Protein AF-A0A2T2RMU0-F1 (afdb_monomer_lite)

Foldseek 3Di:
DVVLVVCLVPPPDDDPVNVVSNVVSVVVVVVVVVVVVVVVVVPDPDDDPQDPLLLVLLVVLVVQLLVPQQHGDDLCVSCVVSVHHSVSNQVSCCVPQVDGSVRSSLVSLLVQLLVVLLVVPDDLCRSCNVRHHPDSVVVQVSNCVVPVDGSVVSSVPSVPDDDDPVVVCCVVRPDDDDPPDDDDDDDDDDDDDDDDDDDDD

Secondary structure (DSSP, 8-state):
-HHHHHHHHT----HHHHHHHHHHHHHHHHHHHHHHHHHHHHSS-------HHHHHHHHHHHHHHHHTSSSPPPHHHHHHHTT--HHHHHHHHHHHHSS-HHHHHHHHHHHHHHHHHHH--S-HHHHHHHTT-S-HHHHHHHHHHHHSS-HHHHHHHHTT--SHHHHHHHHHTT---------------------------

Sequence (201 aa):
MQLVLQQIMHCPYQGAMKRLYLESKVMELIALRLGQFLEASGGQKRSPSLRADDVERIYRAKEILLQNLTDPPYLATLARRVALNEHKLKVGFRELFDTTVFGYLHTQRMERAKQLLEAGSMTIIAIAQTVGYANRSHFAAAFRKWFGANPMAYLGTSSRKGGLSVAVRDLIFGSRGGRERKRRAFSVSPELGTKRSRYGP

Structure (mmCIF, N/CA/C/O backbone):
data_AF-A0A2T2RMU0-F1
#
_entry.id   AF-A0A2T2RMU0-F1
#
loop_
_atom_site.group_PDB
_atom_site.id
_atom_site.type_symbol
_atom_site.label_atom_id
_atom_site.label_alt_id
_atom_site.label_comp_id
_atom_site.label_asym_id
_atom_site.label_entity_id
_atom_site.label_seq_id
_atom_site.pdbx_PDB_ins_code
_atom_site.Cartn_x
_atom_site.Cartn_y
_atom_site.Cartn_z
_atom_site.occupancy
_atom_site.B_iso_or_equiv
_atom_site.auth_seq_id
_atom_site.auth_comp_id
_atom_site.auth_asym_id
_atom_site.auth_atom_id
_atom_site.pdbx_PDB_model_num
ATOM 1 N N . MET A 1 1 ? 25.740 18.452 6.795 1.00 78.12 1 MET A N 1
ATOM 2 C CA . MET A 1 1 ? 24.377 18.435 7.386 1.00 78.12 1 MET A CA 1
ATOM 3 C C . MET A 1 1 ? 24.365 18.717 8.885 1.00 78.12 1 MET A C 1
ATOM 5 O O . MET A 1 1 ? 23.717 19.676 9.273 1.00 78.12 1 MET A O 1
ATOM 9 N N . GLN A 1 2 ? 25.057 17.936 9.725 1.00 82.56 2 GLN A N 1
ATOM 10 C CA . GLN A 1 2 ? 24.998 18.090 11.192 1.00 82.56 2 GLN A CA 1
ATOM 11 C C . GLN A 1 2 ? 25.441 19.481 11.683 1.00 82.56 2 GLN A C 1
ATOM 13 O O . GLN A 1 2 ? 24.774 20.069 12.527 1.00 82.56 2 GLN A O 1
ATOM 18 N N . LEU A 1 3 ? 26.481 20.054 11.070 1.00 90.00 3 LEU A N 1
ATOM 19 C CA . LEU A 1 3 ? 26.937 21.418 11.358 1.00 90.00 3 LEU A CA 1
ATOM 20 C C . LEU A 1 3 ? 25.874 22.490 11.045 1.00 90.00 3 LEU A C 1
ATOM 22 O O . LEU A 1 3 ? 25.674 23.409 11.831 1.00 90.00 3 LEU A O 1
ATOM 26 N N . VAL A 1 4 ? 25.150 22.351 9.929 1.00 90.00 4 VAL A N 1
ATOM 27 C CA . VAL A 1 4 ? 24.099 23.303 9.524 1.00 90.00 4 VAL A CA 1
ATOM 28 C C . VAL A 1 4 ? 22.904 23.231 10.476 1.00 90.00 4 VAL A C 1
ATOM 30 O O . VAL A 1 4 ? 22.345 24.25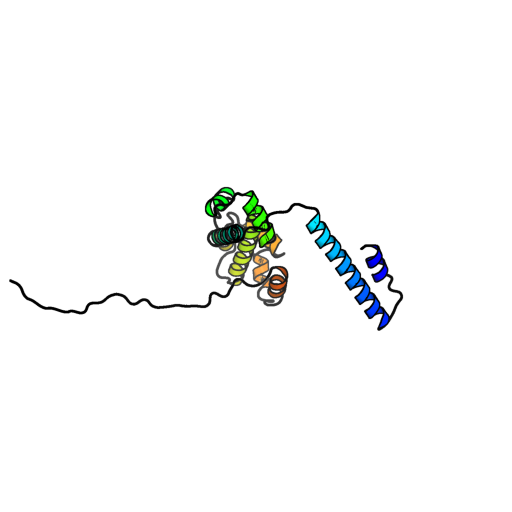6 10.856 1.00 90.00 4 VAL A O 1
ATOM 33 N N . LEU A 1 5 ? 22.548 22.026 10.932 1.00 90.06 5 LEU A N 1
ATOM 34 C CA . LEU A 1 5 ? 21.517 21.840 11.955 1.00 90.06 5 LEU A CA 1
ATOM 35 C C . LEU A 1 5 ? 21.928 22.478 13.286 1.00 90.06 5 LEU A C 1
ATOM 37 O O . LEU A 1 5 ? 21.128 23.181 13.893 1.00 90.06 5 LEU A O 1
ATOM 41 N N . GLN A 1 6 ? 23.181 22.305 13.706 1.00 93.06 6 GLN A N 1
ATOM 42 C CA . GLN A 1 6 ? 23.708 22.956 14.905 1.00 93.06 6 GLN A CA 1
ATOM 43 C C . GLN A 1 6 ? 23.654 24.490 14.786 1.00 93.06 6 GLN A C 1
ATOM 45 O O . GLN A 1 6 ? 23.256 25.171 15.725 1.00 93.06 6 GLN A O 1
ATOM 50 N N . GLN A 1 7 ? 23.977 25.038 13.616 1.00 91.12 7 GLN A N 1
ATOM 51 C CA . GLN A 1 7 ? 23.896 26.473 13.333 1.00 91.12 7 GLN A CA 1
ATOM 52 C C . GLN A 1 7 ? 22.459 27.016 13.369 1.00 91.12 7 GLN A C 1
ATOM 54 O O . GLN A 1 7 ? 22.224 28.096 13.904 1.00 91.12 7 GLN A O 1
ATOM 59 N N . ILE A 1 8 ? 21.482 26.253 12.868 1.00 92.81 8 ILE A N 1
ATOM 60 C CA . ILE A 1 8 ? 20.054 26.586 12.996 1.00 92.81 8 ILE A CA 1
ATOM 61 C C . ILE A 1 8 ? 19.636 26.608 14.472 1.00 92.81 8 ILE A C 1
ATOM 63 O O . ILE A 1 8 ? 18.973 27.549 14.911 1.00 92.81 8 ILE A O 1
ATOM 67 N N . MET A 1 9 ? 20.048 25.594 15.240 1.00 92.44 9 MET A N 1
ATOM 68 C CA . MET A 1 9 ? 19.711 25.461 16.662 1.00 92.44 9 MET A CA 1
ATOM 69 C C . MET A 1 9 ? 20.339 26.563 17.527 1.00 92.44 9 MET A C 1
ATOM 71 O O . MET A 1 9 ? 19.732 26.985 18.508 1.00 92.44 9 MET A O 1
ATOM 75 N N . HIS A 1 10 ? 21.514 27.063 17.143 1.00 93.38 10 HIS A N 1
ATOM 76 C CA . HIS A 1 10 ? 22.244 28.121 17.848 1.00 93.38 10 HIS A CA 1
ATOM 77 C C . HIS A 1 10 ? 22.250 29.451 17.082 1.00 93.38 10 HIS A C 1
ATOM 79 O O . HIS A 1 10 ? 23.247 30.169 17.090 1.00 93.38 10 HIS A O 1
ATOM 85 N N . CYS A 1 11 ? 21.145 29.793 16.413 1.00 93.44 11 CYS A N 1
ATOM 86 C CA . CYS A 1 11 ? 21.028 31.051 15.677 1.00 93.44 11 CYS A CA 1
ATOM 87 C C . CYS A 1 11 ? 21.244 32.268 16.609 1.00 93.44 11 CYS A C 1
ATOM 89 O O . CYS A 1 11 ? 20.406 32.500 17.486 1.00 93.44 11 CYS A O 1
ATOM 91 N N . PRO A 1 12 ? 22.295 33.092 16.400 1.00 92.44 12 PRO A N 1
ATOM 92 C CA . PRO A 1 12 ? 22.600 34.233 17.269 1.00 92.44 12 PRO A CA 1
ATOM 93 C C . PRO A 1 12 ? 21.743 35.472 16.957 1.00 92.44 12 PRO A C 1
ATOM 95 O O . PRO A 1 12 ? 21.744 36.442 17.711 1.00 92.44 12 PRO A O 1
ATOM 98 N N . TYR A 1 13 ? 21.015 35.458 15.838 1.00 94.31 13 TYR A N 1
ATOM 99 C CA . TYR A 1 13 ? 20.242 36.597 15.349 1.00 94.31 13 TYR A CA 1
ATOM 100 C C . TYR A 1 13 ? 18.790 36.580 15.841 1.00 94.31 13 TYR A C 1
ATOM 102 O O . TYR A 1 13 ? 18.215 35.524 16.118 1.00 94.31 13 TYR A O 1
ATOM 110 N N . GLN A 1 14 ? 18.174 37.765 15.891 1.00 92.75 14 GLN A N 1
ATOM 111 C CA . GLN A 1 14 ? 16.771 37.982 16.264 1.00 92.75 14 GLN A CA 1
ATOM 112 C C . GLN A 1 14 ? 16.022 38.782 15.182 1.00 92.75 14 GLN A C 1
ATOM 114 O O . GLN A 1 14 ? 16.630 39.302 14.244 1.00 92.75 14 GLN A O 1
ATOM 119 N N . GLY A 1 15 ? 14.691 38.851 15.285 1.00 91.94 15 GLY A N 1
ATOM 120 C CA . GLY A 1 15 ? 13.847 39.638 14.377 1.00 91.94 15 GLY A CA 1
ATOM 121 C C . GLY A 1 15 ? 14.006 39.260 12.897 1.00 91.94 15 GLY A C 1
ATOM 122 O O . GLY A 1 15 ? 14.128 38.083 12.552 1.00 91.94 15 GLY A O 1
ATOM 123 N N . ALA A 1 16 ? 14.022 40.262 12.015 1.00 93.62 16 ALA A N 1
ATOM 124 C CA . ALA A 1 16 ? 14.162 40.061 10.569 1.00 93.62 16 ALA A CA 1
ATOM 125 C C . ALA A 1 16 ? 15.467 39.333 10.184 1.00 93.62 16 ALA A C 1
ATOM 127 O O . ALA A 1 16 ? 15.461 38.493 9.285 1.00 93.62 16 ALA A O 1
ATOM 128 N N . MET A 1 17 ? 16.560 39.576 10.917 1.00 93.88 17 MET A N 1
ATOM 129 C CA . MET A 1 17 ? 17.848 38.916 10.674 1.00 93.88 17 MET A CA 1
ATOM 130 C C . MET A 1 17 ? 17.809 37.420 10.995 1.00 93.88 17 MET A C 1
ATOM 132 O O . MET A 1 17 ? 18.385 36.621 10.260 1.00 93.88 17 MET A O 1
ATOM 136 N N . LYS A 1 18 ? 17.075 37.014 12.042 1.00 94.38 18 LYS A N 1
ATOM 137 C CA . LYS A 1 18 ? 16.840 35.590 12.341 1.00 94.38 18 LYS A CA 1
ATOM 138 C C . LYS A 1 18 ? 16.158 34.886 11.179 1.00 94.38 18 LYS A C 1
ATOM 140 O O . LYS A 1 18 ? 16.544 33.780 10.818 1.00 94.38 18 LYS A O 1
ATOM 145 N N . ARG A 1 19 ? 15.146 35.528 10.595 1.00 94.50 19 ARG A N 1
ATOM 146 C CA . ARG A 1 19 ? 14.391 34.965 9.476 1.00 94.50 19 ARG A CA 1
ATOM 147 C C . ARG A 1 19 ? 15.284 34.751 8.256 1.00 94.50 19 ARG A C 1
ATOM 149 O O . ARG A 1 19 ? 15.339 33.634 7.756 1.00 94.50 19 ARG A O 1
ATOM 156 N N . LEU A 1 20 ? 16.033 35.777 7.855 1.00 95.94 20 LEU A N 1
ATOM 157 C CA . LEU A 1 20 ? 16.968 35.693 6.731 1.00 95.94 20 LEU A CA 1
ATOM 158 C C . LEU A 1 20 ? 18.034 34.607 6.953 1.00 95.94 20 LEU A C 1
ATOM 160 O O . LEU A 1 20 ? 18.320 33.805 6.063 1.00 95.94 20 LEU A O 1
ATOM 164 N N . TYR A 1 21 ? 18.581 34.534 8.169 1.00 96.00 21 TYR A N 1
ATOM 165 C CA . TYR A 1 21 ? 19.547 33.507 8.547 1.00 96.00 21 TYR A CA 1
ATOM 166 C C . TYR A 1 21 ? 18.964 32.094 8.418 1.00 96.00 21 TYR A C 1
ATOM 168 O O . TYR A 1 21 ? 19.566 31.233 7.780 1.00 96.00 21 TYR A O 1
ATOM 176 N N . LEU A 1 22 ? 17.774 31.851 8.968 1.00 95.19 22 LEU A N 1
ATOM 177 C CA . LEU A 1 22 ? 17.128 30.542 8.882 1.00 95.19 22 LEU A CA 1
ATOM 178 C C . LEU A 1 22 ? 16.778 30.166 7.438 1.00 95.19 22 LEU A C 1
ATOM 180 O O . LEU A 1 22 ? 17.022 29.029 7.043 1.00 95.19 22 LEU A O 1
ATOM 184 N N . GLU A 1 23 ? 16.275 31.108 6.638 1.00 95.81 23 GLU A N 1
ATOM 185 C CA . GLU A 1 23 ? 15.980 30.889 5.217 1.00 95.81 23 GLU A CA 1
ATOM 186 C C . GLU A 1 23 ? 17.246 30.472 4.448 1.00 95.81 23 GLU A C 1
ATOM 188 O O . GLU A 1 23 ? 17.234 29.461 3.744 1.00 95.81 23 GLU A O 1
ATOM 193 N N . SER A 1 24 ? 18.375 31.159 4.660 1.00 96.56 24 SER A N 1
ATOM 194 C CA . SER A 1 24 ? 19.654 30.777 4.041 1.00 96.56 24 SER A CA 1
ATOM 195 C C . SER A 1 24 ? 20.149 29.391 4.481 1.00 96.56 24 SER A C 1
ATOM 197 O O . SER A 1 24 ? 20.593 28.604 3.645 1.00 96.56 24 SER A O 1
ATOM 199 N N . LYS A 1 25 ? 20.007 29.039 5.767 1.00 95.88 25 LYS A N 1
ATOM 200 C CA . LYS A 1 25 ? 20.403 27.721 6.292 1.00 95.88 25 LYS A CA 1
ATOM 201 C C . LYS A 1 25 ? 19.509 26.590 5.788 1.00 95.88 25 LYS A C 1
ATOM 203 O O . LYS A 1 25 ? 19.989 25.480 5.566 1.00 95.88 25 LYS A O 1
ATOM 208 N N . VAL A 1 26 ? 18.224 26.860 5.564 1.00 95.94 26 VAL A N 1
ATOM 209 C CA . VAL A 1 26 ? 17.307 25.911 4.918 1.00 95.94 26 VAL A CA 1
ATOM 210 C C . VAL A 1 26 ? 17.705 25.692 3.461 1.00 95.94 26 VAL A C 1
ATOM 212 O O . VAL A 1 26 ? 17.788 24.542 3.032 1.00 95.94 26 VAL A O 1
ATOM 215 N N . MET A 1 27 ? 18.016 26.756 2.716 1.00 93.88 27 MET A N 1
ATOM 216 C CA . MET A 1 27 ? 18.492 26.629 1.334 1.00 93.88 27 MET A CA 1
ATOM 217 C C . MET A 1 27 ? 19.806 25.842 1.257 1.00 93.88 27 MET A C 1
ATOM 219 O O . MET A 1 27 ? 19.948 24.973 0.399 1.00 93.88 27 MET A O 1
ATOM 223 N N . GLU A 1 28 ? 20.726 26.060 2.199 1.00 94.44 28 GLU A N 1
ATOM 224 C CA . GLU A 1 28 ? 21.959 25.278 2.332 1.00 94.44 28 GLU A CA 1
ATOM 225 C C . GLU A 1 28 ? 21.670 23.788 2.592 1.00 94.44 28 GLU A C 1
ATOM 227 O O . GLU A 1 28 ? 22.244 22.918 1.936 1.00 94.44 28 GLU A O 1
ATOM 232 N N . LEU A 1 29 ? 20.736 23.465 3.496 1.00 91.94 29 LEU A N 1
ATOM 233 C CA . LEU A 1 29 ? 20.316 22.079 3.733 1.00 91.94 29 LEU A CA 1
ATOM 234 C C . LEU A 1 29 ? 19.709 21.435 2.484 1.00 91.94 29 LEU A C 1
ATOM 236 O O . LEU A 1 29 ? 20.037 20.288 2.180 1.00 91.94 29 LEU A O 1
ATOM 240 N N . ILE A 1 30 ? 18.847 22.155 1.763 1.00 92.94 30 ILE A N 1
ATOM 241 C CA . ILE A 1 30 ? 18.237 21.673 0.519 1.00 92.94 30 ILE A CA 1
ATOM 242 C C . ILE A 1 30 ? 19.325 21.397 -0.521 1.00 92.94 30 ILE A C 1
ATOM 244 O O . ILE A 1 30 ? 19.350 20.305 -1.085 1.00 92.94 30 ILE A O 1
ATOM 248 N N . ALA A 1 31 ? 20.262 22.326 -0.723 1.00 91.88 31 ALA A N 1
ATOM 249 C CA . ALA A 1 31 ? 21.369 22.162 -1.660 1.00 91.88 31 ALA A CA 1
ATOM 250 C C . ALA A 1 31 ? 22.238 20.942 -1.316 1.00 91.88 31 ALA A C 1
ATOM 252 O O . ALA A 1 31 ? 22.529 20.130 -2.191 1.00 91.88 31 ALA A O 1
ATOM 253 N N . LEU A 1 32 ? 22.580 20.748 -0.037 1.00 87.94 32 LEU A N 1
ATOM 254 C CA . LEU A 1 32 ? 23.343 19.581 0.418 1.00 87.94 32 LEU A CA 1
ATOM 255 C C . LEU A 1 32 ? 22.585 18.263 0.199 1.00 87.94 32 LEU A C 1
ATOM 257 O O . LEU A 1 32 ? 23.190 17.265 -0.192 1.00 87.94 32 LEU A O 1
ATOM 261 N N . ARG A 1 33 ? 21.265 18.233 0.434 1.00 84.25 33 ARG A N 1
ATOM 262 C CA . ARG A 1 33 ? 20.440 17.035 0.194 1.00 84.25 33 ARG A CA 1
ATOM 263 C C . ARG A 1 33 ? 20.285 16.732 -1.288 1.00 84.25 33 ARG A C 1
ATOM 265 O O . ARG A 1 33 ? 20.347 15.565 -1.662 1.00 84.25 33 ARG A O 1
ATOM 272 N N . LEU A 1 34 ? 20.101 17.756 -2.115 1.00 85.69 34 LEU A N 1
ATOM 273 C CA . LEU A 1 34 ? 20.019 17.604 -3.564 1.00 85.69 34 LEU A CA 1
ATOM 274 C C . LEU A 1 34 ? 21.359 17.156 -4.147 1.00 85.69 34 LEU A C 1
ATOM 276 O O . LEU A 1 34 ? 21.364 16.240 -4.957 1.00 85.69 34 LEU A O 1
ATOM 280 N N . GLY A 1 35 ? 22.483 17.706 -3.681 1.00 82.06 35 GLY A N 1
ATOM 281 C CA . GLY A 1 35 ? 23.820 17.244 -4.061 1.00 82.06 35 GLY A CA 1
ATOM 282 C C . GLY A 1 35 ? 24.011 15.758 -3.758 1.00 82.06 35 GLY A C 1
ATOM 283 O O . GLY A 1 35 ? 24.305 14.983 -4.659 1.00 82.06 35 GLY A O 1
ATOM 284 N N . GLN A 1 36 ? 23.704 15.327 -2.529 1.00 78.12 36 GLN A N 1
ATOM 285 C CA . GLN A 1 36 ? 23.744 13.906 -2.158 1.00 78.12 36 GLN A CA 1
ATOM 286 C C . GLN A 1 36 ? 22.801 13.040 -2.998 1.00 78.12 36 GLN A C 1
ATOM 288 O O . GLN A 1 36 ? 23.144 11.912 -3.333 1.00 78.12 36 GLN A O 1
ATOM 293 N N . PHE A 1 37 ? 21.609 13.537 -3.330 1.00 74.31 37 PHE A N 1
ATOM 294 C CA . PHE A 1 37 ? 20.652 12.819 -4.167 1.00 74.31 37 PHE A CA 1
ATOM 295 C C . PHE A 1 37 ? 21.163 12.660 -5.608 1.00 74.31 37 PHE A C 1
ATOM 297 O O . PHE A 1 37 ? 21.077 11.570 -6.173 1.00 74.31 37 PHE A O 1
ATOM 304 N N . LEU A 1 38 ? 21.742 13.715 -6.185 1.00 76.44 38 LEU A N 1
ATOM 305 C CA . LEU A 1 38 ? 22.314 13.713 -7.533 1.00 76.44 38 LEU A CA 1
ATOM 306 C C . LEU A 1 38 ? 23.596 12.866 -7.610 1.00 76.44 38 LEU A C 1
ATOM 308 O O . LEU A 1 38 ? 23.761 12.099 -8.553 1.00 76.44 38 LEU A O 1
ATOM 312 N N . GLU A 1 39 ? 24.461 12.918 -6.597 1.00 71.81 39 GLU A N 1
ATOM 313 C CA . GLU A 1 39 ? 25.675 12.094 -6.515 1.00 71.81 39 GLU A CA 1
ATOM 314 C C . GLU A 1 39 ? 25.360 10.617 -6.247 1.00 71.81 39 GLU A C 1
ATOM 316 O O . GLU A 1 39 ? 25.923 9.731 -6.893 1.00 71.81 39 GLU A O 1
ATOM 321 N N . ALA A 1 40 ? 24.396 10.324 -5.367 1.00 60.62 40 ALA A N 1
ATOM 322 C CA . ALA A 1 40 ? 23.890 8.963 -5.174 1.00 60.62 40 ALA A CA 1
ATOM 323 C C . ALA A 1 40 ? 23.234 8.406 -6.449 1.00 60.62 40 ALA A C 1
ATOM 325 O O . ALA A 1 40 ? 23.229 7.191 -6.657 1.00 60.62 40 ALA A O 1
ATOM 326 N N . SER A 1 41 ? 22.732 9.283 -7.324 1.00 54.69 41 SER A N 1
ATOM 327 C CA . SER A 1 41 ? 22.238 8.913 -8.655 1.00 54.69 41 SER A CA 1
ATOM 328 C C . SER A 1 41 ? 23.369 8.635 -9.660 1.00 54.69 41 SER A C 1
ATOM 330 O O . SER A 1 41 ? 23.136 7.942 -10.646 1.00 54.69 41 SER A O 1
ATOM 332 N N . GLY A 1 42 ? 24.595 9.118 -9.415 1.00 50.78 42 GLY A N 1
ATOM 333 C CA . GLY A 1 42 ? 25.766 8.925 -10.283 1.00 50.78 42 GLY A CA 1
ATOM 334 C C . GLY A 1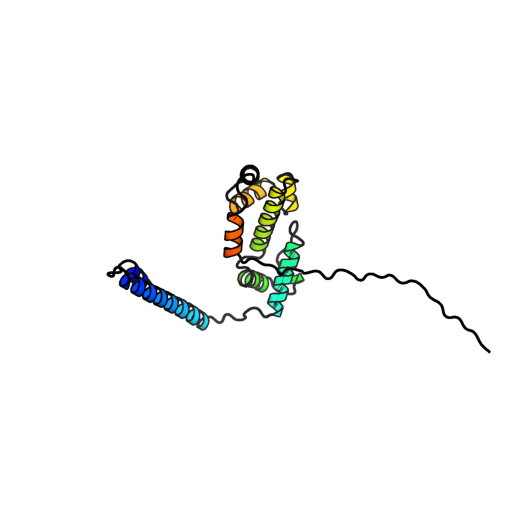 42 ? 26.633 7.696 -9.966 1.00 50.78 42 GLY A C 1
ATOM 335 O O . GLY A 1 42 ? 27.397 7.253 -10.819 1.00 50.78 42 GLY A O 1
ATOM 336 N N . GLY A 1 43 ? 26.516 7.117 -8.765 1.00 46.06 43 GLY A N 1
ATOM 337 C CA . GLY A 1 43 ? 27.395 6.035 -8.280 1.00 46.06 43 GLY A CA 1
ATOM 338 C C . GLY A 1 43 ? 26.798 4.625 -8.274 1.00 46.06 43 GLY A C 1
ATOM 339 O O . GLY A 1 43 ? 27.478 3.665 -7.912 1.00 46.06 43 GLY A O 1
ATOM 340 N N . GLN A 1 44 ? 25.538 4.458 -8.670 1.00 45.62 44 GLN A N 1
ATOM 341 C CA . GLN A 1 44 ? 24.910 3.146 -8.759 1.00 45.62 44 GLN A CA 1
ATOM 342 C C . GLN A 1 44 ? 24.366 2.980 -10.172 1.00 45.62 44 GLN A C 1
ATOM 344 O O . GLN A 1 44 ? 23.470 3.711 -10.580 1.00 45.62 44 GLN A O 1
ATOM 349 N N . LYS A 1 45 ? 24.888 1.996 -10.915 1.00 43.03 45 LYS A N 1
ATOM 350 C CA . LYS A 1 45 ? 24.226 1.428 -12.097 1.00 43.03 45 LYS A CA 1
ATOM 351 C C . LYS A 1 45 ? 22.843 0.904 -11.676 1.00 43.03 45 LYS A C 1
ATOM 353 O O . LYS A 1 45 ? 22.664 -0.289 -11.462 1.00 43.03 45 LYS A O 1
ATOM 358 N N . ARG A 1 46 ? 21.867 1.790 -11.495 1.00 47.78 46 ARG A N 1
ATOM 359 C CA . ARG A 1 46 ? 20.450 1.456 -11.464 1.00 47.78 46 ARG A CA 1
ATOM 360 C C . ARG A 1 46 ? 19.931 1.736 -12.854 1.00 47.78 46 ARG A C 1
ATOM 362 O O . ARG A 1 46 ? 19.517 2.844 -13.173 1.00 47.78 46 ARG A O 1
ATOM 369 N N . SER A 1 47 ? 19.970 0.720 -13.696 1.00 46.53 47 SER A N 1
ATOM 370 C CA . SER A 1 47 ? 19.060 0.686 -14.824 1.00 46.53 47 SER A CA 1
ATOM 371 C C . SER A 1 47 ? 18.390 -0.686 -14.920 1.00 46.53 47 SER A C 1
ATOM 373 O O . SER A 1 47 ? 19.008 -1.700 -14.591 1.00 46.53 47 SER A O 1
ATOM 375 N N . PRO A 1 48 ? 17.114 -0.714 -15.342 1.00 50.00 48 PRO A N 1
ATOM 376 C CA . PRO A 1 48 ? 16.398 0.410 -15.933 1.00 50.00 48 PRO A CA 1
ATOM 377 C C . PRO A 1 48 ? 15.374 1.011 -14.959 1.00 50.00 48 PRO A C 1
ATOM 379 O O . PRO A 1 48 ? 14.616 0.284 -14.323 1.00 50.00 48 PRO A O 1
ATOM 382 N N . SER A 1 49 ? 15.308 2.348 -14.919 1.00 63.12 49 SER A N 1
ATOM 383 C CA . SER A 1 49 ? 14.015 3.047 -14.875 1.00 63.12 49 SER A CA 1
ATOM 384 C C . SER A 1 49 ? 13.029 2.212 -15.693 1.00 63.12 49 SER A C 1
ATOM 386 O O . SER A 1 49 ? 13.310 1.947 -16.868 1.00 63.12 49 SER A O 1
ATOM 388 N N . LEU A 1 50 ? 12.003 1.656 -15.038 1.00 69.75 50 LEU A N 1
ATOM 389 C CA . LEU A 1 50 ? 11.066 0.708 -15.645 1.00 69.75 50 LEU A CA 1
ATOM 390 C C . LEU A 1 50 ? 10.737 1.153 -17.071 1.00 69.75 50 LEU A C 1
ATOM 392 O O . LEU A 1 50 ? 10.344 2.298 -17.300 1.00 69.75 50 LEU A O 1
ATOM 396 N N . ARG A 1 51 ? 10.909 0.257 -18.050 1.00 83.06 51 ARG A N 1
ATOM 397 C CA . ARG A 1 51 ? 10.503 0.572 -19.427 1.00 83.06 51 ARG A CA 1
ATOM 398 C C . ARG A 1 51 ? 9.013 0.917 -19.396 1.00 83.06 51 ARG A C 1
ATOM 400 O O . ARG A 1 51 ? 8.273 0.296 -18.639 1.00 83.06 51 ARG A O 1
ATOM 407 N N . ALA A 1 52 ? 8.558 1.847 -20.234 1.00 82.31 52 ALA A N 1
ATOM 408 C CA . ALA A 1 52 ? 7.144 2.251 -20.266 1.00 82.31 52 ALA A CA 1
ATOM 409 C C . ALA A 1 52 ? 6.179 1.047 -20.383 1.00 82.31 52 ALA A C 1
ATOM 411 O O . ALA A 1 52 ? 5.136 1.001 -19.742 1.00 82.31 52 ALA A O 1
ATOM 412 N N . ASP A 1 53 ? 6.589 0.028 -21.134 1.00 87.31 53 ASP A N 1
ATOM 413 C CA . ASP A 1 53 ? 5.882 -1.245 -21.299 1.00 87.31 53 ASP A CA 1
ATOM 414 C C . ASP A 1 53 ? 5.853 -2.111 -20.016 1.00 87.31 53 ASP A C 1
ATOM 416 O O . ASP A 1 53 ? 4.853 -2.757 -19.711 1.00 87.31 53 ASP A O 1
ATOM 420 N N . ASP A 1 54 ? 6.914 -2.084 -19.201 1.00 89.56 54 ASP A N 1
ATOM 421 C CA . ASP A 1 54 ? 6.922 -2.736 -17.883 1.00 89.56 54 ASP A CA 1
ATOM 422 C C . ASP A 1 54 ? 6.010 -1.985 -16.895 1.00 89.56 54 ASP A C 1
ATOM 424 O O . ASP A 1 54 ? 5.296 -2.626 -16.124 1.00 89.56 54 ASP A O 1
ATOM 428 N N . VAL A 1 55 ? 5.973 -0.647 -16.953 1.00 91.56 55 VAL A N 1
ATOM 429 C CA . VAL A 1 55 ? 5.063 0.187 -16.145 1.00 91.56 55 VAL A CA 1
ATOM 430 C C . VAL A 1 55 ? 3.605 -0.168 -16.434 1.00 91.56 55 VAL A C 1
ATOM 432 O O . VAL A 1 55 ? 2.852 -0.475 -15.510 1.00 91.56 55 VAL A O 1
ATOM 435 N N . GLU A 1 56 ? 3.224 -0.209 -17.709 1.00 93.31 56 GLU A N 1
ATOM 436 C CA . GLU A 1 56 ? 1.881 -0.599 -18.150 1.00 93.31 56 GLU A CA 1
ATOM 437 C C . GLU A 1 56 ? 1.493 -1.997 -17.630 1.00 93.31 56 GLU A C 1
ATOM 439 O O . GLU A 1 56 ? 0.415 -2.195 -17.067 1.00 93.31 56 GLU A O 1
ATOM 444 N N . ARG A 1 57 ? 2.403 -2.974 -17.714 1.00 95.19 57 ARG A N 1
ATOM 445 C CA . ARG A 1 57 ? 2.184 -4.323 -17.159 1.00 95.19 57 ARG A CA 1
ATOM 446 C C . ARG A 1 57 ? 2.004 -4.329 -15.643 1.00 95.19 57 ARG A C 1
ATOM 448 O O . ARG A 1 57 ? 1.201 -5.108 -15.129 1.00 95.19 57 ARG A O 1
ATOM 455 N N . ILE A 1 58 ? 2.725 -3.479 -14.913 1.00 95.00 58 ILE A N 1
ATOM 456 C CA . ILE A 1 58 ? 2.572 -3.354 -13.458 1.00 95.00 58 ILE A CA 1
ATOM 457 C C . ILE A 1 58 ? 1.211 -2.738 -13.106 1.00 95.00 58 ILE A C 1
ATOM 459 O O . ILE A 1 58 ? 0.554 -3.212 -12.176 1.00 95.00 58 ILE A O 1
ATOM 463 N N . TYR A 1 59 ? 0.734 -1.753 -13.872 1.00 95.31 59 TYR A N 1
ATOM 464 C CA . TYR A 1 59 ? -0.625 -1.227 -13.708 1.00 95.31 59 TYR A CA 1
ATOM 465 C C . TYR A 1 59 ? -1.691 -2.294 -13.980 1.00 95.31 59 TYR A C 1
ATOM 467 O O . TYR A 1 59 ? -2.605 -2.453 -13.171 1.00 95.31 59 TYR A O 1
ATOM 475 N N . ARG A 1 60 ? -1.523 -3.120 -15.019 1.00 95.38 60 ARG A N 1
ATOM 476 C CA . ARG A 1 60 ? -2.406 -4.276 -15.260 1.00 95.38 60 ARG A CA 1
ATOM 477 C C . ARG A 1 60 ? -2.381 -5.279 -14.108 1.00 95.38 60 ARG A C 1
ATOM 479 O O . ARG A 1 60 ? -3.420 -5.808 -13.720 1.00 95.38 60 ARG A O 1
ATOM 486 N N . ALA A 1 61 ? -1.215 -5.529 -13.510 1.00 95.31 61 ALA A N 1
ATOM 487 C CA . ALA A 1 61 ? -1.116 -6.404 -12.341 1.00 95.31 61 ALA A CA 1
ATOM 488 C C . ALA A 1 61 ? -1.909 -5.843 -11.153 1.00 95.31 61 ALA A C 1
ATOM 490 O O . ALA A 1 61 ? -2.605 -6.590 -10.464 1.00 95.31 61 ALA A O 1
ATOM 491 N N . LYS A 1 62 ? -1.846 -4.524 -10.937 1.00 94.50 62 LYS A N 1
ATOM 492 C CA . LYS A 1 62 ? -2.681 -3.828 -9.953 1.00 94.50 62 LYS A CA 1
ATOM 493 C C . LYS A 1 62 ? -4.172 -4.022 -10.248 1.00 94.50 62 LYS A C 1
ATOM 495 O O . LYS A 1 62 ? -4.920 -4.327 -9.325 1.00 94.50 62 LYS A O 1
ATOM 500 N N . GLU A 1 63 ? -4.615 -3.871 -11.492 1.00 94.75 63 GLU A N 1
ATOM 501 C CA . GLU A 1 63 ? -6.029 -4.057 -11.854 1.00 94.75 63 GLU A CA 1
ATOM 502 C C . GLU A 1 63 ? -6.516 -5.476 -11.556 1.00 94.75 63 GLU A C 1
ATOM 504 O O . GLU A 1 63 ? -7.568 -5.650 -10.942 1.00 94.75 63 GLU A O 1
ATOM 509 N N . ILE A 1 64 ? -5.712 -6.489 -11.891 1.00 93.75 64 ILE A N 1
ATOM 510 C CA . ILE A 1 64 ? -6.018 -7.892 -11.582 1.00 93.75 64 ILE A CA 1
ATOM 511 C C . ILE A 1 64 ? -6.172 -8.099 -10.068 1.00 93.75 64 ILE A C 1
ATOM 513 O O . ILE A 1 64 ? -7.078 -8.816 -9.641 1.00 93.75 64 ILE A O 1
ATOM 517 N N . LEU A 1 65 ? -5.319 -7.473 -9.249 1.00 92.25 65 LEU A N 1
ATOM 518 C CA . LEU A 1 65 ? -5.430 -7.536 -7.787 1.00 92.25 65 LEU A CA 1
ATOM 519 C C . LEU A 1 65 ? -6.709 -6.871 -7.271 1.00 92.25 65 LEU A C 1
ATOM 521 O O . LEU A 1 65 ? -7.346 -7.405 -6.367 1.00 92.25 65 LEU A O 1
ATOM 525 N N . LEU A 1 66 ? -7.094 -5.723 -7.833 1.00 90.12 66 LEU A N 1
ATOM 526 C CA . LEU A 1 66 ? -8.295 -4.992 -7.421 1.00 90.12 66 LEU A CA 1
ATOM 527 C C . LEU A 1 66 ? -9.584 -5.726 -7.802 1.00 90.12 66 LEU A C 1
ATOM 529 O O . LEU A 1 66 ? -10.539 -5.728 -7.028 1.00 90.12 66 LEU A O 1
ATOM 533 N N . GLN A 1 67 ? -9.602 -6.384 -8.961 1.00 90.62 67 GLN A N 1
ATOM 534 C CA . GLN A 1 67 ? -10.724 -7.223 -9.389 1.00 90.62 67 GLN A CA 1
ATOM 535 C C . GLN A 1 67 ? -10.866 -8.484 -8.525 1.00 90.62 67 GLN A C 1
ATOM 537 O O . GLN A 1 67 ? -11.973 -8.981 -8.347 1.00 90.62 67 GLN A O 1
ATOM 542 N N . ASN A 1 68 ? -9.761 -8.980 -7.957 1.00 89.00 68 ASN A N 1
ATOM 543 C CA . ASN A 1 68 ? -9.710 -10.219 -7.180 1.00 89.00 68 ASN A CA 1
ATOM 544 C C . ASN A 1 68 ? -9.252 -9.956 -5.737 1.00 89.00 68 ASN A C 1
ATOM 546 O O . ASN A 1 68 ? -8.317 -10.575 -5.231 1.00 89.00 68 ASN A O 1
ATOM 550 N N . LEU A 1 69 ? -9.916 -9.015 -5.059 1.00 86.06 69 LEU A N 1
ATOM 551 C CA . LEU A 1 69 ? -9.594 -8.651 -3.674 1.00 86.06 69 LEU A CA 1
ATOM 552 C C . LEU A 1 69 ? -9.759 -9.825 -2.703 1.00 86.06 69 LEU A C 1
ATOM 554 O O . LEU A 1 69 ? -8.960 -9.962 -1.773 1.00 86.06 69 LEU A O 1
ATOM 558 N N . THR A 1 70 ? -10.786 -10.653 -2.903 1.00 87.62 70 THR A N 1
ATOM 559 C CA . THR A 1 70 ? -11.121 -11.774 -2.016 1.00 87.62 70 THR A CA 1
ATOM 560 C C . THR A 1 70 ? -10.123 -12.917 -2.164 1.00 87.62 70 THR A C 1
ATOM 562 O O . THR A 1 70 ? -9.541 -13.342 -1.166 1.00 87.62 70 THR A O 1
ATOM 565 N N . ASP A 1 71 ? -9.863 -13.333 -3.403 1.00 87.62 71 ASP A N 1
ATOM 566 C CA . ASP A 1 71 ? -8.961 -14.434 -3.741 1.00 87.62 71 ASP A CA 1
ATOM 567 C C . ASP A 1 71 ? -7.944 -14.002 -4.817 1.00 87.62 71 ASP A C 1
ATOM 569 O O . ASP A 1 71 ? -8.161 -14.187 -6.017 1.00 87.62 71 ASP A O 1
ATOM 573 N N . PRO A 1 72 ? -6.859 -13.317 -4.416 1.00 87.81 72 PRO A N 1
ATOM 574 C CA . PRO A 1 72 ? -5.862 -12.801 -5.341 1.00 87.81 72 PRO A CA 1
ATOM 575 C C . PRO A 1 72 ? -4.986 -13.939 -5.891 1.00 87.81 72 PRO A C 1
ATOM 577 O O . PRO A 1 72 ? -4.638 -14.872 -5.164 1.00 87.81 72 PRO A O 1
ATOM 580 N N . PRO A 1 73 ? -4.500 -13.839 -7.140 1.00 89.06 73 PRO A N 1
ATOM 581 C CA . PRO A 1 73 ? -3.524 -14.793 -7.648 1.00 89.06 73 PRO A CA 1
ATOM 582 C C . PRO A 1 73 ? -2.216 -14.735 -6.845 1.00 89.06 73 PRO A C 1
ATOM 584 O O . PRO A 1 73 ? -1.748 -13.661 -6.455 1.00 89.06 73 PRO A O 1
ATOM 587 N N . TYR A 1 74 ? -1.565 -15.889 -6.680 1.00 92.00 74 TYR A N 1
ATOM 588 C CA . TYR A 1 74 ? -0.200 -15.958 -6.154 1.00 92.00 74 TYR A CA 1
ATOM 589 C C . TYR A 1 74 ? 0.760 -15.108 -6.988 1.00 92.00 74 TYR A C 1
ATOM 591 O O . TYR A 1 74 ? 0.583 -14.960 -8.200 1.00 92.00 74 TYR A O 1
ATOM 599 N N . LEU A 1 75 ? 1.828 -14.615 -6.358 1.00 93.19 75 LEU A N 1
ATOM 600 C CA . LEU A 1 75 ? 2.779 -13.703 -6.992 1.00 93.19 75 LEU A CA 1
ATOM 601 C C . LEU A 1 75 ? 3.344 -14.242 -8.318 1.00 93.19 75 LEU A C 1
ATOM 603 O O . LEU A 1 75 ? 3.358 -13.516 -9.309 1.00 93.19 75 LEU A O 1
ATOM 607 N N . ALA A 1 76 ? 3.738 -15.518 -8.354 1.00 93.50 76 ALA A N 1
ATOM 608 C CA . ALA A 1 76 ? 4.240 -16.186 -9.556 1.00 93.50 76 ALA A CA 1
ATOM 609 C C . ALA A 1 76 ? 3.206 -16.207 -10.696 1.00 93.50 76 ALA A C 1
ATOM 611 O O . ALA A 1 76 ? 3.528 -16.035 -11.871 1.00 93.50 76 ALA A O 1
ATOM 612 N N . THR A 1 77 ? 1.934 -16.420 -10.362 1.00 94.06 77 THR A N 1
ATOM 613 C CA . THR A 1 77 ? 0.832 -16.443 -11.332 1.00 94.06 77 THR A CA 1
ATOM 614 C C . THR A 1 77 ? 0.487 -15.037 -11.806 1.00 94.06 77 THR A C 1
ATOM 616 O O . THR A 1 77 ? 0.260 -14.838 -12.997 1.00 94.06 77 THR A O 1
ATOM 619 N N . LEU A 1 78 ? 0.506 -14.054 -10.905 1.00 94.94 78 LEU A N 1
ATOM 620 C CA . LEU A 1 78 ? 0.305 -12.651 -11.248 1.00 94.94 78 LEU A CA 1
ATOM 621 C C . LEU A 1 78 ? 1.391 -12.155 -12.208 1.00 94.94 78 LEU A C 1
ATOM 623 O O . LEU A 1 78 ? 1.066 -11.571 -13.236 1.00 94.94 78 LEU A O 1
ATOM 627 N N . ALA A 1 79 ? 2.658 -12.451 -11.910 1.00 95.00 79 ALA A N 1
ATOM 628 C CA . ALA A 1 79 ? 3.795 -12.093 -12.751 1.00 95.00 79 ALA A CA 1
ATOM 629 C C . ALA A 1 79 ? 3.667 -12.702 -14.158 1.00 95.00 79 ALA A C 1
ATOM 631 O O . ALA A 1 79 ? 3.741 -11.979 -15.152 1.00 95.00 79 ALA A O 1
ATOM 632 N N . ARG A 1 80 ? 3.346 -14.003 -14.246 1.00 95.19 80 ARG A N 1
ATOM 633 C CA . ARG A 1 80 ? 3.096 -14.685 -15.527 1.00 95.19 80 ARG A CA 1
ATOM 634 C C . ARG A 1 80 ? 1.947 -14.059 -16.317 1.00 95.19 80 ARG A C 1
ATOM 636 O O . ARG A 1 80 ? 2.090 -13.857 -17.517 1.00 95.19 80 ARG A O 1
ATOM 643 N N . ARG A 1 81 ? 0.834 -13.710 -15.660 1.00 94.44 81 ARG A N 1
ATOM 644 C CA . ARG A 1 81 ? -0.335 -13.087 -16.311 1.00 94.44 81 ARG A CA 1
ATOM 645 C C . ARG A 1 81 ? -0.020 -11.752 -16.978 1.00 94.44 81 ARG A C 1
ATOM 647 O O . ARG A 1 81 ? -0.634 -11.434 -17.989 1.00 94.44 81 ARG A O 1
ATOM 654 N N . VAL A 1 82 ? 0.919 -10.989 -16.426 1.00 95.25 82 VAL A N 1
ATOM 655 C CA . VAL A 1 82 ? 1.328 -9.693 -16.986 1.00 95.25 82 VAL A CA 1
ATOM 656 C C . VAL A 1 82 ? 2.635 -9.762 -17.770 1.00 95.25 82 VAL A C 1
ATOM 658 O O . VAL A 1 82 ? 3.197 -8.722 -18.089 1.00 95.25 82 VAL A O 1
ATOM 661 N N . ALA A 1 83 ? 3.123 -10.966 -18.088 1.00 94.44 83 ALA A N 1
ATOM 662 C CA . ALA A 1 83 ? 4.382 -11.190 -18.799 1.00 94.44 83 ALA A CA 1
ATOM 663 C C . ALA A 1 83 ? 5.604 -10.512 -18.135 1.00 94.44 83 ALA A C 1
ATOM 665 O O . ALA A 1 83 ? 6.496 -9.999 -18.810 1.00 94.44 83 ALA A O 1
ATOM 666 N N . LEU A 1 84 ? 5.657 -10.524 -16.800 1.00 93.19 84 LEU A N 1
ATOM 667 C CA . LEU A 1 84 ? 6.808 -10.084 -16.010 1.00 93.19 84 LEU A CA 1
ATOM 668 C C . LEU A 1 84 ? 7.387 -11.249 -15.205 1.00 93.19 84 LEU A C 1
ATOM 670 O O . LEU A 1 84 ? 6.712 -12.232 -14.908 1.00 93.19 84 LEU A O 1
ATOM 674 N N . ASN A 1 85 ? 8.648 -11.116 -14.797 1.00 92.62 85 ASN A N 1
ATOM 675 C CA . ASN A 1 85 ? 9.196 -11.962 -13.741 1.00 92.62 85 ASN A CA 1
ATOM 676 C C . ASN A 1 85 ? 8.860 -11.378 -12.355 1.00 92.62 85 ASN A C 1
ATOM 678 O O . ASN A 1 85 ? 8.562 -10.188 -12.215 1.00 92.62 85 ASN A O 1
ATOM 682 N N . GLU A 1 86 ? 8.924 -12.209 -11.313 1.00 93.62 86 GLU A N 1
ATOM 683 C CA . GLU A 1 86 ? 8.575 -11.787 -9.950 1.00 93.62 86 GLU A CA 1
ATOM 684 C C . GLU A 1 86 ? 9.457 -10.655 -9.420 1.00 93.62 86 GLU A C 1
ATOM 686 O O . GLU A 1 86 ? 8.983 -9.808 -8.664 1.00 93.62 86 GLU A O 1
ATOM 691 N N . HIS A 1 87 ? 10.738 -10.632 -9.798 1.00 92.56 87 HIS A N 1
ATOM 692 C CA . HIS A 1 87 ? 11.668 -9.601 -9.352 1.00 92.56 87 HIS A CA 1
ATOM 693 C C . HIS A 1 87 ? 11.254 -8.225 -9.886 1.00 92.56 87 HIS A C 1
ATOM 695 O O . HIS A 1 87 ? 11.059 -7.302 -9.097 1.00 92.56 87 HIS A O 1
ATOM 701 N N . LYS A 1 88 ? 11.016 -8.113 -11.198 1.00 91.00 88 LYS A N 1
ATOM 702 C CA . LYS A 1 88 ? 10.512 -6.899 -11.852 1.00 91.00 88 LYS A CA 1
ATOM 703 C C . LYS A 1 88 ? 9.176 -6.457 -11.278 1.00 91.00 88 LYS A C 1
ATOM 705 O O . LYS A 1 88 ? 8.980 -5.270 -11.062 1.00 91.00 88 LYS A O 1
ATOM 710 N N . LEU A 1 89 ? 8.279 -7.396 -10.983 1.00 93.44 89 LEU A N 1
ATOM 711 C CA . LEU A 1 89 ? 6.996 -7.068 -10.372 1.00 93.44 89 LEU A CA 1
ATOM 712 C C . LEU A 1 89 ? 7.171 -6.490 -8.955 1.00 93.44 89 LEU A C 1
ATOM 714 O O . LEU A 1 89 ? 6.558 -5.480 -8.627 1.00 93.44 89 LEU A O 1
ATOM 718 N N . LYS A 1 90 ? 8.033 -7.085 -8.116 1.00 92.62 90 LYS A N 1
ATOM 719 C CA . LYS A 1 90 ? 8.322 -6.582 -6.758 1.00 92.62 90 LYS A CA 1
ATOM 720 C C . LYS A 1 90 ? 8.993 -5.209 -6.781 1.00 92.62 90 LYS A C 1
ATOM 722 O O . LYS A 1 90 ? 8.598 -4.338 -6.009 1.00 92.62 90 LYS A O 1
ATOM 727 N N . VAL A 1 91 ? 10.010 -5.038 -7.627 1.00 90.38 91 VAL A N 1
ATOM 728 C CA . VAL A 1 91 ? 10.717 -3.761 -7.806 1.00 90.38 91 VAL A CA 1
ATOM 729 C C . VAL A 1 91 ? 9.747 -2.713 -8.333 1.00 90.38 91 VAL A C 1
ATOM 731 O O . VAL A 1 91 ? 9.610 -1.655 -7.736 1.00 90.38 91 VAL A O 1
ATOM 734 N N . GLY A 1 92 ? 8.978 -3.063 -9.359 1.00 90.94 92 GLY A N 1
ATOM 735 C CA . GLY A 1 92 ? 8.001 -2.182 -9.972 1.00 90.94 92 GLY A CA 1
ATOM 736 C C . GLY A 1 92 ? 6.911 -1.697 -9.023 1.00 90.94 92 GLY A C 1
ATOM 737 O O . GLY A 1 92 ? 6.592 -0.516 -9.011 1.00 90.94 92 GLY A O 1
ATOM 738 N N . PHE A 1 93 ? 6.378 -2.573 -8.167 1.00 91.75 93 PHE A N 1
ATOM 739 C CA . PHE A 1 93 ? 5.417 -2.157 -7.141 1.00 91.75 93 PHE A CA 1
ATOM 740 C C . PHE A 1 93 ? 6.031 -1.217 -6.098 1.00 91.75 93 PHE A C 1
ATOM 742 O O . PHE A 1 93 ? 5.353 -0.302 -5.635 1.00 91.75 93 PHE A O 1
ATOM 749 N N . ARG A 1 94 ? 7.306 -1.418 -5.743 1.00 88.81 94 ARG A N 1
ATOM 750 C CA . ARG A 1 94 ? 8.015 -0.511 -4.836 1.00 88.81 94 ARG A CA 1
ATOM 751 C C . ARG A 1 94 ? 8.275 0.844 -5.480 1.00 88.81 94 ARG A C 1
ATOM 753 O O . ARG A 1 94 ? 8.120 1.841 -4.803 1.00 88.81 94 ARG A O 1
ATOM 760 N N . GLU A 1 95 ? 8.642 0.878 -6.754 1.00 87.50 95 GLU A N 1
ATOM 761 C CA . GLU A 1 95 ? 8.933 2.128 -7.463 1.00 87.50 95 GLU A CA 1
ATOM 762 C C . GLU A 1 95 ? 7.673 2.922 -7.827 1.00 87.50 95 GLU A C 1
ATOM 764 O O . GLU A 1 95 ? 7.695 4.146 -7.778 1.00 87.50 95 GLU A O 1
ATOM 769 N N . LEU A 1 96 ? 6.573 2.248 -8.184 1.00 88.00 96 LEU A N 1
ATOM 770 C CA . LEU A 1 96 ? 5.342 2.912 -8.636 1.00 88.00 96 LEU A CA 1
ATOM 771 C C . LEU A 1 96 ? 4.328 3.174 -7.517 1.00 88.00 96 LEU A C 1
ATOM 773 O O . LEU A 1 96 ? 3.488 4.061 -7.658 1.00 88.00 96 LEU A O 1
ATOM 777 N N . PHE A 1 97 ? 4.350 2.384 -6.440 1.00 88.12 97 PHE A N 1
ATOM 778 C CA . PHE A 1 97 ? 3.341 2.448 -5.374 1.00 88.12 97 PHE A CA 1
ATOM 779 C C . PHE A 1 97 ? 3.938 2.512 -3.961 1.00 88.12 97 PHE A C 1
ATOM 781 O O . PHE A 1 97 ? 3.184 2.388 -2.994 1.00 88.12 97 PHE A O 1
ATOM 788 N N . ASP A 1 98 ? 5.264 2.628 -3.823 1.00 89.56 98 ASP A N 1
ATOM 789 C CA . ASP A 1 98 ? 5.983 2.667 -2.537 1.00 89.56 98 ASP A CA 1
ATOM 790 C C . ASP A 1 98 ? 5.631 1.513 -1.582 1.00 89.56 98 ASP A C 1
ATOM 792 O O . ASP A 1 98 ? 5.713 1.610 -0.355 1.00 89.56 98 ASP A O 1
ATOM 796 N N . THR A 1 99 ? 5.224 0.368 -2.132 1.00 90.12 99 THR A N 1
ATOM 797 C CA . THR A 1 99 ? 4.795 -0.779 -1.334 1.00 90.12 99 THR A CA 1
ATOM 798 C C . THR A 1 99 ? 5.103 -2.098 -2.026 1.00 90.12 99 THR A C 1
ATOM 800 O O . THR A 1 99 ? 5.565 -2.166 -3.160 1.00 90.12 99 THR A O 1
ATOM 803 N N . THR A 1 100 ? 4.886 -3.196 -1.314 1.00 92.62 100 THR A N 1
ATOM 804 C CA . THR A 1 100 ? 4.971 -4.535 -1.906 1.00 92.62 100 THR A CA 1
ATOM 805 C C . THR A 1 100 ? 3.646 -4.902 -2.567 1.00 92.62 100 THR A C 1
ATOM 807 O O . THR A 1 100 ? 2.604 -4.370 -2.203 1.00 92.62 100 THR A O 1
ATOM 810 N N . VAL A 1 101 ? 3.656 -5.876 -3.478 1.00 91.69 101 VAL A N 1
ATOM 811 C CA . VAL A 1 101 ? 2.440 -6.392 -4.140 1.00 91.69 101 VAL A CA 1
ATOM 812 C C . VAL A 1 101 ? 1.337 -6.751 -3.130 1.00 91.69 101 VAL A C 1
ATOM 814 O O . VAL A 1 101 ? 0.203 -6.290 -3.239 1.00 91.69 101 VAL A O 1
ATOM 817 N N . PHE A 1 102 ? 1.678 -7.520 -2.091 1.00 89.88 102 PHE A N 1
ATOM 818 C CA . PHE A 1 102 ? 0.721 -7.896 -1.044 1.00 89.88 102 PHE A CA 1
ATOM 819 C C . PHE A 1 102 ? 0.454 -6.776 -0.034 1.00 89.88 102 PHE A C 1
ATOM 821 O O . PHE A 1 102 ? -0.633 -6.725 0.536 1.00 89.88 102 PHE A O 1
ATOM 828 N N . GLY A 1 103 ? 1.402 -5.856 0.163 1.00 90.94 103 GLY A N 1
ATOM 829 C CA . GLY A 1 103 ? 1.169 -4.630 0.925 1.00 90.94 103 GLY A CA 1
ATOM 830 C C . GLY A 1 103 ? 0.098 -3.761 0.270 1.00 90.94 103 GLY A C 1
ATOM 831 O O . GLY A 1 103 ? -0.827 -3.325 0.947 1.00 90.94 103 GLY A O 1
ATOM 832 N N . TYR A 1 104 ? 0.164 -3.601 -1.054 1.00 92.62 104 TYR A N 1
ATOM 833 C CA . TYR A 1 104 ? -0.847 -2.901 -1.840 1.00 92.62 104 TYR A CA 1
ATOM 834 C C . TYR A 1 104 ? -2.222 -3.552 -1.682 1.00 92.62 104 TYR A C 1
ATOM 836 O O . TYR A 1 104 ? -3.186 -2.887 -1.308 1.00 92.62 104 TYR A O 1
ATOM 844 N N . LEU A 1 105 ? -2.303 -4.871 -1.887 1.00 91.50 105 LEU A N 1
ATOM 845 C CA . LEU A 1 105 ? -3.542 -5.620 -1.691 1.00 91.50 105 LEU A CA 1
ATOM 846 C C . LEU A 1 105 ? -4.106 -5.425 -0.277 1.00 91.50 105 LEU A C 1
ATOM 848 O O . LEU A 1 105 ? -5.306 -5.215 -0.108 1.00 91.50 105 LEU A O 1
ATOM 852 N N . HIS A 1 106 ? -3.250 -5.486 0.744 1.00 91.44 106 HIS A N 1
ATOM 853 C CA . HIS A 1 106 ? -3.671 -5.320 2.127 1.00 91.44 106 HIS A CA 1
ATOM 854 C C . HIS A 1 106 ? -4.296 -3.942 2.373 1.00 91.44 106 HIS A C 1
ATOM 856 O O . HIS A 1 106 ? -5.388 -3.869 2.940 1.00 91.44 106 HIS A O 1
ATOM 862 N N . THR A 1 107 ? -3.660 -2.875 1.883 1.00 91.25 107 THR A N 1
ATOM 863 C CA . THR A 1 107 ? -4.200 -1.509 1.936 1.00 91.25 107 THR A CA 1
ATOM 864 C C . THR A 1 107 ? -5.586 -1.437 1.304 1.00 91.25 107 THR A C 1
ATOM 866 O O . THR A 1 107 ? -6.528 -0.948 1.924 1.00 91.25 107 THR A O 1
ATOM 869 N N . GLN A 1 108 ? -5.739 -2.002 0.106 1.00 93.00 108 GLN A N 1
ATOM 870 C CA . GLN A 1 108 ? -7.000 -1.970 -0.634 1.00 93.00 108 GLN A CA 1
ATOM 871 C C . GLN A 1 108 ? -8.115 -2.752 0.079 1.00 93.00 108 GLN A C 1
ATOM 873 O O . GLN A 1 108 ? -9.254 -2.289 0.158 1.00 93.00 108 GLN A O 1
ATOM 878 N N . ARG A 1 109 ? -7.790 -3.893 0.704 1.00 92.94 109 ARG A N 1
ATOM 879 C CA . ARG A 1 109 ? -8.734 -4.633 1.561 1.00 92.94 109 ARG A CA 1
ATOM 880 C C . ARG A 1 109 ? -9.189 -3.803 2.765 1.00 92.94 109 ARG A C 1
ATOM 882 O O . ARG A 1 109 ? -10.370 -3.827 3.103 1.00 92.94 109 ARG A O 1
ATOM 889 N N . MET A 1 110 ? -8.281 -3.067 3.410 1.00 92.31 110 MET A N 1
ATOM 890 C CA . MET A 1 110 ? -8.608 -2.220 4.566 1.00 92.31 110 MET A CA 1
ATOM 891 C C . MET A 1 110 ?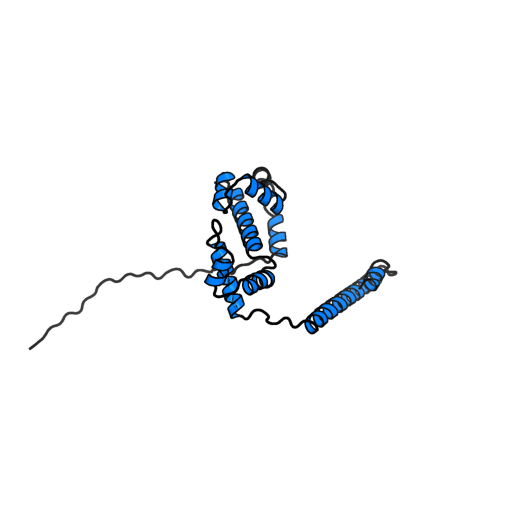 -9.476 -1.020 4.180 1.00 92.31 110 MET A C 1
ATOM 893 O O . MET A 1 110 ? -10.440 -0.710 4.881 1.00 92.31 110 MET A O 1
ATOM 897 N N . GLU A 1 111 ? -9.186 -0.376 3.051 1.00 91.62 111 GLU A N 1
ATOM 898 C CA . GLU A 1 111 ? -10.007 0.712 2.509 1.00 91.62 111 GLU A CA 1
ATOM 899 C C . GLU A 1 111 ? -11.417 0.232 2.164 1.0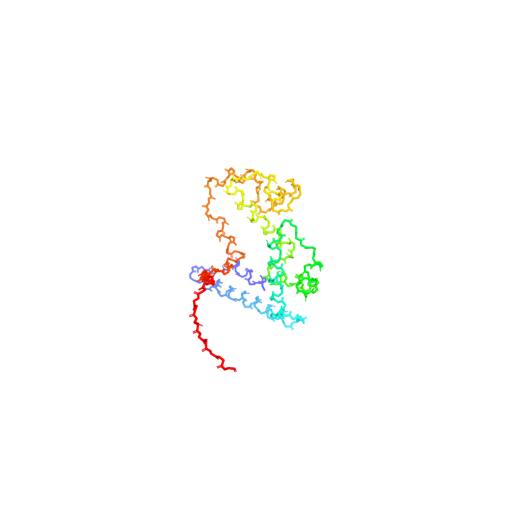0 91.62 111 GLU A C 1
ATOM 901 O O . GLU A 1 111 ? -12.399 0.858 2.571 1.00 91.62 111 GLU A O 1
ATOM 906 N N . ARG A 1 112 ? -11.538 -0.925 1.501 1.00 91.06 112 ARG A N 1
ATOM 907 C CA . ARG A 1 112 ? -12.845 -1.510 1.191 1.00 91.06 112 ARG A CA 1
ATOM 908 C C . ARG A 1 112 ? -13.614 -1.895 2.453 1.00 91.06 112 ARG A C 1
ATOM 910 O O . ARG A 1 112 ? -14.808 -1.626 2.543 1.00 91.06 112 ARG A O 1
ATOM 917 N N . ALA A 1 113 ? -12.938 -2.474 3.445 1.00 91.75 113 ALA A N 1
ATOM 918 C CA . ALA A 1 113 ? -13.556 -2.830 4.718 1.00 91.75 113 ALA A CA 1
ATOM 919 C C . ALA A 1 113 ? -14.100 -1.600 5.451 1.00 91.75 113 ALA A C 1
ATOM 921 O O . ALA A 1 113 ? -15.206 -1.646 5.983 1.00 91.75 113 ALA A O 1
ATOM 922 N N . LYS A 1 114 ? -13.353 -0.490 5.439 1.00 90.19 114 LYS A N 1
ATOM 923 C CA . LYS A 1 114 ? -13.811 0.784 5.997 1.00 90.19 114 LYS A CA 1
ATOM 924 C C . LYS A 1 114 ? -15.093 1.265 5.311 1.00 90.19 114 LYS A C 1
ATOM 926 O O . LYS A 1 114 ? -16.052 1.566 6.008 1.00 90.19 114 LYS A O 1
ATOM 931 N N . GLN A 1 115 ? -15.129 1.286 3.977 1.00 89.88 115 GLN A N 1
ATOM 932 C CA . GLN A 1 115 ? -16.320 1.714 3.230 1.00 89.88 115 GLN A CA 1
ATOM 933 C C . GLN A 1 115 ? -17.552 0.864 3.570 1.00 89.88 115 GLN A C 1
ATOM 935 O O . GLN A 1 115 ? -18.648 1.392 3.724 1.00 89.88 115 GLN A O 1
ATOM 940 N N . LEU A 1 116 ? -17.375 -0.455 3.698 1.00 89.31 116 LEU A N 1
ATOM 941 C CA . LEU A 1 116 ? -18.464 -1.369 4.052 1.00 89.31 116 LEU A CA 1
ATOM 942 C C . LEU A 1 116 ? -18.940 -1.176 5.498 1.00 89.31 116 LEU A C 1
ATOM 944 O O . LEU A 1 116 ? -20.134 -1.280 5.761 1.00 89.31 116 LEU A O 1
ATOM 948 N N . LEU A 1 117 ? -18.026 -0.868 6.424 1.00 88.44 117 LEU A N 1
ATOM 949 C CA . LEU A 1 117 ? -18.381 -0.519 7.801 1.00 88.44 117 LEU A CA 1
ATOM 950 C C . LEU A 1 117 ? -19.166 0.797 7.849 1.00 88.44 117 LEU A C 1
ATOM 952 O O . LEU A 1 117 ? -20.205 0.854 8.493 1.00 88.44 117 LEU A O 1
ATOM 956 N N . GLU A 1 118 ? -18.709 1.829 7.138 1.00 86.44 118 GLU A N 1
ATOM 957 C CA . GLU A 1 118 ? -19.386 3.133 7.075 1.00 86.44 118 GLU A CA 1
ATOM 958 C C . GLU A 1 118 ? -20.774 3.045 6.419 1.00 86.44 118 GLU A C 1
ATOM 960 O O . GLU A 1 118 ? -21.671 3.795 6.792 1.00 86.44 118 GLU A O 1
ATOM 965 N N . ALA A 1 119 ? -20.980 2.106 5.488 1.00 86.50 119 ALA A N 1
ATOM 966 C CA . ALA A 1 119 ? -22.284 1.851 4.877 1.00 86.50 119 ALA A CA 1
ATOM 967 C C . ALA A 1 119 ? -23.293 1.168 5.825 1.00 86.50 119 ALA A C 1
ATOM 969 O O . ALA A 1 119 ? -24.494 1.223 5.571 1.00 86.50 119 ALA A O 1
ATOM 970 N N . GLY A 1 120 ? -22.832 0.503 6.892 1.00 83.06 120 GLY A N 1
ATOM 971 C CA . GLY A 1 120 ? -23.681 -0.051 7.957 1.00 83.06 120 GLY A CA 1
ATOM 972 C C . GLY A 1 120 ? -24.581 -1.239 7.582 1.00 83.06 120 GLY A C 1
ATOM 973 O O . GLY A 1 120 ? -25.337 -1.711 8.425 1.00 83.06 120 GLY A O 1
ATOM 974 N N . SER A 1 121 ? -24.512 -1.754 6.352 1.00 78.19 121 SER A N 1
ATOM 975 C CA . SER A 1 121 ? -25.420 -2.798 5.845 1.00 78.19 121 SER A CA 1
ATOM 976 C C . SER A 1 121 ? -24.936 -4.237 6.063 1.00 78.19 121 SER A C 1
ATOM 978 O O . SER A 1 121 ? -25.649 -5.183 5.732 1.00 78.19 121 SER A O 1
ATOM 980 N N . MET A 1 122 ? -23.726 -4.432 6.598 1.00 85.88 122 MET A N 1
ATOM 981 C CA . MET A 1 122 ? -23.089 -5.748 6.712 1.00 85.88 122 MET A CA 1
ATOM 982 C C . MET A 1 122 ? -22.531 -6.004 8.113 1.00 85.88 122 MET A C 1
ATOM 984 O O . MET A 1 122 ? -22.015 -5.109 8.780 1.00 85.88 122 MET A O 1
ATOM 988 N N . THR A 1 123 ? -22.571 -7.266 8.548 1.00 88.62 123 THR A N 1
ATOM 989 C CA . THR A 1 123 ? -21.932 -7.687 9.802 1.00 88.62 123 THR A CA 1
ATOM 990 C C . THR A 1 123 ? -20.408 -7.710 9.659 1.00 88.62 123 THR A C 1
ATOM 992 O O . THR A 1 123 ? -19.872 -7.935 8.576 1.00 88.62 123 THR A O 1
ATOM 995 N N . ILE A 1 124 ? -19.676 -7.557 10.769 1.00 87.44 124 ILE A N 1
ATOM 996 C CA . ILE A 1 124 ? -18.197 -7.588 10.774 1.00 87.44 124 ILE A CA 1
ATOM 997 C C . ILE A 1 124 ? -17.650 -8.891 10.157 1.00 87.44 124 ILE A C 1
ATOM 999 O O . ILE A 1 124 ? -16.616 -8.871 9.492 1.00 87.44 124 ILE A O 1
ATOM 1003 N N . ILE A 1 125 ? -18.339 -10.019 10.367 1.00 90.81 125 ILE A N 1
ATOM 1004 C CA . ILE A 1 125 ? -17.961 -11.320 9.794 1.00 90.81 125 ILE A CA 1
ATOM 1005 C C . ILE A 1 125 ? -18.134 -11.303 8.272 1.00 90.81 125 ILE A C 1
ATOM 1007 O O . ILE A 1 125 ? -17.206 -11.671 7.555 1.00 90.81 125 ILE A O 1
ATOM 1011 N N . ALA A 1 126 ? -19.278 -10.815 7.782 1.00 89.56 126 ALA A N 1
ATOM 1012 C CA . ALA A 1 126 ? -19.544 -10.715 6.350 1.00 89.56 126 ALA A CA 1
ATOM 1013 C C . ALA A 1 126 ? -18.565 -9.752 5.656 1.00 89.56 126 ALA A C 1
ATOM 1015 O O . ALA A 1 126 ? -18.076 -10.044 4.567 1.00 89.56 126 ALA A O 1
ATOM 1016 N N . ILE A 1 127 ? -18.207 -8.640 6.308 1.00 91.38 127 ILE A N 1
ATOM 1017 C CA . ILE A 1 127 ? -17.200 -7.696 5.802 1.00 91.38 127 ILE A CA 1
ATOM 1018 C C . ILE A 1 127 ? -15.835 -8.377 5.691 1.00 91.38 127 ILE A C 1
ATOM 1020 O O . ILE A 1 127 ? -15.198 -8.279 4.643 1.00 91.38 127 ILE A O 1
ATOM 1024 N N . ALA A 1 128 ? -15.404 -9.100 6.730 1.00 91.81 128 ALA A N 1
ATOM 1025 C CA . ALA A 1 128 ? -14.136 -9.827 6.720 1.00 91.81 128 ALA A CA 1
ATOM 1026 C C . ALA A 1 128 ? -14.062 -10.823 5.550 1.00 91.81 128 ALA A C 1
ATOM 1028 O O . ALA A 1 128 ? -13.079 -10.821 4.811 1.00 91.81 128 ALA A O 1
ATOM 1029 N N . GLN A 1 129 ? -15.117 -11.610 5.332 1.00 91.75 129 GLN A N 1
ATOM 1030 C CA . GLN A 1 129 ? -15.190 -12.555 4.214 1.00 91.75 129 GLN A CA 1
ATOM 1031 C C . GLN A 1 129 ? -15.169 -11.838 2.860 1.00 91.75 129 GLN A C 1
ATOM 1033 O O . GLN A 1 129 ? -14.392 -12.201 1.982 1.00 91.75 129 GLN A O 1
ATOM 1038 N N . THR A 1 130 ? -15.950 -10.764 2.719 1.00 90.31 130 THR A N 1
ATOM 1039 C CA . THR A 1 130 ? -16.047 -9.985 1.473 1.00 90.31 130 THR A CA 1
ATOM 1040 C C . THR A 1 130 ? -14.694 -9.410 1.061 1.00 90.31 130 THR A C 1
ATOM 1042 O O . THR A 1 130 ? -14.321 -9.470 -0.108 1.00 90.31 130 THR A O 1
ATOM 1045 N N . VAL A 1 131 ? -13.914 -8.900 2.018 1.00 90.94 131 VAL A N 1
ATOM 1046 C CA . VAL A 1 131 ? -12.579 -8.346 1.745 1.00 90.94 131 VAL A CA 1
ATOM 1047 C C . VAL A 1 131 ? -11.462 -9.400 1.716 1.00 90.94 131 VAL A C 1
ATOM 1049 O O . VAL A 1 131 ? -10.295 -9.034 1.624 1.00 90.94 131 VAL A O 1
ATOM 1052 N N . GLY A 1 132 ? -11.778 -10.699 1.780 1.00 90.25 132 GLY A N 1
ATOM 1053 C CA . GLY A 1 132 ? -10.797 -11.777 1.590 1.00 90.25 132 GLY A CA 1
ATOM 1054 C C . GLY A 1 132 ? -10.067 -12.246 2.848 1.00 90.25 132 GLY A C 1
ATOM 1055 O O . GLY A 1 132 ? -8.924 -12.700 2.760 1.00 90.25 132 GLY A O 1
ATOM 1056 N N . TYR A 1 133 ? -10.688 -12.122 4.023 1.00 90.25 133 TYR A N 1
ATOM 1057 C CA . TYR A 1 133 ? -10.209 -12.727 5.267 1.00 90.25 133 TYR A CA 1
ATOM 1058 C C . TYR A 1 133 ? -11.056 -13.942 5.638 1.00 90.25 133 TYR A C 1
ATOM 1060 O O . TYR A 1 133 ? -12.252 -13.822 5.893 1.00 90.25 133 TYR A O 1
ATOM 1068 N N . ALA A 1 134 ? -10.406 -15.100 5.770 1.00 86.50 134 ALA A N 1
ATOM 1069 C CA . ALA A 1 134 ? -11.062 -16.333 6.209 1.00 86.50 134 ALA A CA 1
ATOM 1070 C C . ALA A 1 134 ? -11.529 -16.273 7.675 1.00 86.50 134 ALA A C 1
ATOM 1072 O O . ALA A 1 134 ? -12.513 -16.904 8.048 1.00 86.50 134 ALA A O 1
ATOM 1073 N N . ASN A 1 135 ? -10.828 -15.511 8.520 1.00 89.31 135 ASN A N 1
ATOM 1074 C CA . ASN A 1 135 ? -11.075 -15.470 9.957 1.00 89.31 135 ASN A CA 1
ATOM 1075 C C . ASN A 1 135 ? -11.223 -14.027 10.461 1.00 89.31 135 ASN A C 1
ATOM 1077 O O . ASN A 1 135 ? -10.362 -13.166 10.242 1.00 89.31 135 ASN A O 1
ATOM 1081 N N . ARG A 1 136 ? -12.308 -13.798 11.209 1.00 89.44 136 ARG A N 1
ATOM 1082 C CA . ARG A 1 136 ? -12.656 -12.527 11.854 1.00 89.44 136 ARG A CA 1
ATOM 1083 C C . ARG A 1 136 ? -11.541 -11.987 12.753 1.00 89.44 136 ARG A C 1
ATOM 1085 O O . ARG A 1 136 ? -11.313 -10.781 12.755 1.00 89.44 136 ARG A O 1
ATOM 1092 N N . SER A 1 137 ? -10.849 -12.838 13.507 1.00 89.56 137 SER A N 1
ATOM 1093 C CA . SER A 1 137 ? -9.793 -12.420 14.438 1.00 89.56 137 SER A CA 1
ATOM 1094 C C . SER A 1 137 ? -8.590 -11.835 13.699 1.00 89.56 137 SER A C 1
ATOM 1096 O O . SER A 1 137 ? -8.085 -10.778 14.079 1.00 89.56 137 SER A O 1
ATOM 1098 N N . HIS A 1 138 ? -8.186 -12.457 12.586 1.00 90.50 138 HIS A N 1
ATOM 1099 C CA . HIS A 1 138 ? -7.118 -11.937 11.728 1.00 90.50 138 HIS A CA 1
ATOM 1100 C C . HIS A 1 138 ? -7.516 -10.613 11.073 1.00 90.50 138 HIS A C 1
ATOM 1102 O O . HIS A 1 138 ? -6.723 -9.671 11.062 1.00 90.50 138 HIS A O 1
ATOM 1108 N N . PHE A 1 139 ? -8.759 -10.514 10.596 1.00 92.44 139 PHE A N 1
ATOM 1109 C CA . PHE A 1 139 ? -9.298 -9.259 10.082 1.00 92.44 139 PHE A CA 1
ATOM 1110 C C . PHE A 1 139 ? -9.283 -8.155 11.146 1.00 92.44 139 PHE A C 1
ATOM 1112 O O . PHE A 1 139 ? -8.763 -7.073 10.896 1.00 92.44 139 PHE A O 1
ATOM 1119 N N . ALA A 1 140 ? -9.792 -8.421 12.351 1.00 90.12 140 ALA A N 1
ATOM 1120 C CA . ALA A 1 140 ? -9.869 -7.429 13.420 1.00 90.12 140 ALA A CA 1
ATOM 1121 C C . ALA A 1 140 ? -8.481 -6.950 13.875 1.00 90.12 140 ALA A C 1
ATOM 1123 O O . ALA A 1 140 ? -8.291 -5.755 14.111 1.00 90.12 140 ALA A O 1
ATOM 1124 N N . ALA A 1 141 ? -7.500 -7.855 13.964 1.00 89.62 141 ALA A N 1
ATOM 1125 C CA . ALA A 1 141 ? -6.118 -7.504 14.275 1.00 89.62 141 ALA A CA 1
ATOM 1126 C C . ALA A 1 141 ? -5.503 -6.605 13.191 1.00 89.62 141 ALA A C 1
ATOM 1128 O O . ALA A 1 141 ? -4.888 -5.585 13.510 1.00 89.62 141 ALA A O 1
ATOM 1129 N N . ALA A 1 142 ? -5.712 -6.947 11.918 1.00 89.12 142 ALA A N 1
ATOM 1130 C CA . ALA A 1 142 ? -5.206 -6.173 10.794 1.00 89.12 142 ALA A CA 1
ATOM 1131 C C . ALA A 1 142 ? -5.888 -4.796 10.684 1.00 89.12 142 ALA A C 1
ATOM 1133 O O . ALA A 1 142 ? -5.212 -3.778 10.543 1.00 89.12 142 ALA A O 1
ATOM 1134 N N . PHE A 1 143 ? -7.209 -4.743 10.866 1.00 91.06 143 PHE A N 1
ATOM 1135 C CA . PHE A 1 143 ? -7.983 -3.504 10.872 1.00 91.06 143 PHE A CA 1
ATOM 1136 C C . PHE A 1 143 ? -7.531 -2.566 11.996 1.00 91.06 143 PHE A C 1
ATOM 1138 O O . PHE A 1 143 ? -7.286 -1.385 11.761 1.00 91.06 143 PHE A O 1
ATOM 1145 N N . ARG A 1 144 ? -7.324 -3.100 13.207 1.00 89.38 144 ARG A N 1
ATOM 1146 C CA . ARG A 1 144 ? -6.795 -2.327 14.337 1.00 89.38 144 ARG A CA 1
ATOM 1147 C C . ARG A 1 144 ? -5.393 -1.795 14.067 1.00 89.38 144 ARG A C 1
ATOM 1149 O O . ARG A 1 144 ? -5.117 -0.650 14.405 1.00 89.38 144 ARG A O 1
ATOM 1156 N N . LYS A 1 145 ? -4.523 -2.586 13.437 1.00 88.44 145 LYS A N 1
ATOM 1157 C CA . LYS A 1 145 ? -3.184 -2.131 13.037 1.00 88.44 145 LYS A CA 1
ATOM 1158 C C . LYS A 1 145 ? -3.253 -0.961 12.046 1.00 88.44 145 LYS A C 1
ATOM 1160 O O . LYS A 1 145 ? -2.424 -0.064 12.125 1.00 88.44 145 LYS A O 1
ATOM 1165 N N . TRP A 1 146 ? -4.234 -0.961 11.144 1.00 87.94 146 TRP A N 1
ATOM 1166 C CA . TRP A 1 146 ? -4.359 0.043 10.083 1.00 87.94 146 TRP A CA 1
ATOM 1167 C C . TRP A 1 146 ? -5.096 1.327 10.500 1.00 87.94 146 TRP A C 1
ATOM 1169 O O . TRP A 1 146 ? -4.765 2.428 10.054 1.00 87.94 146 TRP A O 1
ATOM 1179 N N . PHE A 1 147 ? -6.122 1.199 11.342 1.00 85.88 147 PHE A N 1
ATOM 1180 C CA . PHE A 1 147 ? -7.004 2.306 11.732 1.00 85.88 147 PHE A CA 1
ATOM 1181 C C . PHE A 1 147 ? -6.882 2.706 13.206 1.00 85.88 147 PHE A C 1
ATOM 1183 O O . PHE A 1 147 ? -7.546 3.645 13.632 1.00 85.88 147 PHE A O 1
ATOM 1190 N N . GLY A 1 148 ? -6.064 2.010 13.998 1.00 85.19 148 GLY A N 1
ATOM 1191 C CA . GLY A 1 148 ? -5.861 2.288 15.424 1.00 85.19 148 GLY A CA 1
ATOM 1192 C C . GLY A 1 148 ? -7.009 1.840 16.335 1.00 85.19 148 GLY A C 1
ATOM 1193 O O . GLY A 1 148 ? -6.846 1.810 17.551 1.00 85.19 148 GLY A O 1
ATOM 1194 N N . ALA A 1 149 ? -8.149 1.436 15.773 1.00 83.69 149 ALA A N 1
ATOM 1195 C CA . ALA A 1 149 ? -9.325 0.980 16.506 1.00 83.69 149 ALA A CA 1
ATOM 1196 C C . ALA A 1 149 ? -9.844 -0.342 15.937 1.00 83.69 149 ALA A C 1
ATOM 1198 O O . ALA A 1 149 ? -9.648 -0.652 14.763 1.00 83.69 149 ALA A O 1
ATOM 1199 N N . ASN A 1 150 ? -10.513 -1.137 16.772 1.00 85.31 150 ASN A N 1
ATOM 1200 C CA . ASN A 1 150 ? -11.179 -2.343 16.291 1.00 85.31 150 ASN A CA 1
ATOM 1201 C C . ASN A 1 150 ? -12.417 -1.974 15.429 1.00 85.31 150 ASN A C 1
ATOM 1203 O O . ASN A 1 150 ? -12.974 -0.887 15.602 1.00 85.31 150 ASN A O 1
ATOM 1207 N N . PRO A 1 151 ? -12.878 -2.859 14.522 1.00 80.75 151 PRO A N 1
ATOM 1208 C CA . PRO A 1 151 ? -14.014 -2.567 13.639 1.00 80.75 151 PRO A CA 1
ATOM 1209 C C . PRO A 1 151 ? -15.302 -2.157 14.374 1.00 80.75 151 PRO A C 1
ATOM 1211 O O . PRO A 1 151 ? -16.056 -1.324 13.886 1.00 80.75 151 PRO A O 1
ATOM 1214 N N . MET A 1 152 ? -15.550 -2.719 15.561 1.00 80.12 152 MET A N 1
ATOM 1215 C CA . MET A 1 152 ? -16.759 -2.456 16.351 1.00 80.12 152 MET A CA 1
ATOM 1216 C C . MET A 1 152 ? -16.742 -1.054 16.986 1.00 80.12 152 MET A C 1
ATOM 1218 O O . MET A 1 152 ? -17.720 -0.320 16.907 1.00 80.12 152 MET A O 1
ATOM 1222 N N . ALA A 1 153 ? -15.607 -0.646 17.550 1.00 78.00 153 ALA A N 1
ATOM 1223 C CA . ALA A 1 153 ? -15.367 0.691 18.085 1.00 78.00 153 ALA A CA 1
ATOM 1224 C C . ALA A 1 153 ? -15.322 1.747 16.968 1.00 78.00 153 ALA A C 1
ATOM 1226 O O . ALA A 1 153 ? -15.697 2.901 17.180 1.00 78.00 153 ALA A O 1
ATOM 1227 N N . TYR A 1 154 ? -14.904 1.352 15.762 1.00 79.81 154 TYR A N 1
ATOM 1228 C CA . TYR A 1 154 ? -14.922 2.219 14.587 1.00 79.81 154 TYR A CA 1
ATOM 1229 C C . TYR A 1 154 ? -16.350 2.632 14.190 1.00 79.81 154 TYR A C 1
ATOM 1231 O O . TYR A 1 154 ? -16.576 3.801 13.881 1.00 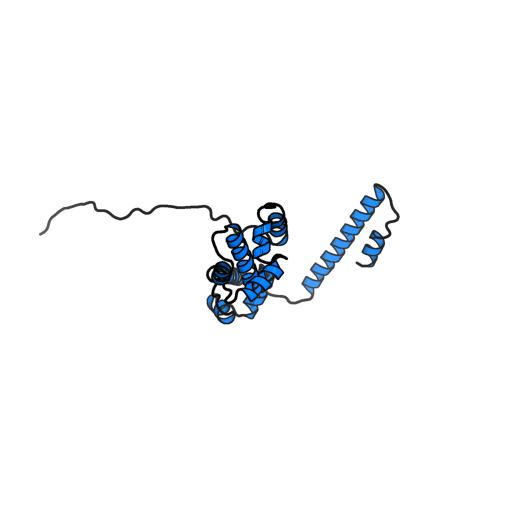79.81 154 TYR A O 1
ATOM 1239 N N . LEU A 1 155 ? -17.332 1.724 14.284 1.00 73.50 155 LEU A N 1
ATOM 1240 C CA . LEU A 1 155 ? -18.753 2.029 14.036 1.00 73.50 155 LEU A CA 1
ATOM 1241 C C . LEU A 1 155 ? -19.321 3.024 15.060 1.00 73.50 155 LEU A C 1
ATOM 1243 O O . LEU A 1 155 ? -20.011 3.971 14.697 1.00 73.50 155 LEU A O 1
ATOM 1247 N N . GLY A 1 156 ? -18.978 2.865 16.342 1.00 61.69 156 GLY A N 1
ATOM 1248 C CA . GLY A 1 156 ? -19.446 3.770 17.401 1.00 61.69 156 GLY A CA 1
ATOM 1249 C C . GLY A 1 156 ? -18.864 5.192 17.330 1.00 61.69 156 GLY A C 1
ATOM 1250 O O . GLY A 1 156 ? -19.443 6.128 17.877 1.00 61.69 156 GLY A O 1
ATOM 1251 N N . THR A 1 157 ? -17.729 5.379 16.648 1.00 57.59 157 THR A N 1
ATOM 1252 C CA . THR A 1 157 ? -17.031 6.675 16.535 1.00 57.59 157 THR A CA 1
ATOM 1253 C C . THR A 1 157 ? -17.317 7.416 15.224 1.00 57.59 157 THR A C 1
ATOM 1255 O O . THR A 1 157 ? -17.291 8.651 15.203 1.00 57.59 157 THR A O 1
ATOM 1258 N N . SER A 1 158 ? -17.653 6.702 14.145 1.00 53.88 158 SER A N 1
ATOM 1259 C CA . SER A 1 158 ? -17.961 7.288 12.828 1.00 53.88 158 SER A CA 1
ATOM 1260 C C . SER A 1 158 ? -19.277 8.078 12.800 1.00 53.88 158 SER A C 1
ATOM 1262 O O . SER A 1 158 ? -19.417 8.978 11.978 1.00 53.88 158 SER A O 1
ATOM 1264 N N . SER A 1 159 ? -20.165 7.886 13.783 1.00 51.06 159 SER A N 1
ATOM 1265 C CA . SER A 1 159 ? -21.355 8.731 13.962 1.00 51.06 159 SER A CA 1
ATOM 1266 C C . SER A 1 159 ? -21.052 10.166 14.443 1.00 51.06 159 SER A C 1
ATOM 1268 O O . SER A 1 159 ? -21.977 10.969 14.526 1.00 51.06 159 SER A O 1
ATOM 1270 N N . ARG A 1 160 ? -19.795 10.519 14.786 1.00 49.62 160 ARG A N 1
ATOM 1271 C CA . ARG A 1 160 ? -19.444 11.854 15.328 1.00 49.62 160 ARG A CA 1
ATOM 1272 C C . ARG A 1 160 ? -18.400 12.665 14.552 1.00 49.62 160 ARG A C 1
ATOM 1274 O O . ARG A 1 160 ? -18.321 13.866 14.788 1.00 49.62 160 ARG A O 1
ATOM 1281 N N . LYS A 1 161 ? -17.579 12.085 13.667 1.00 47.34 161 LYS A N 1
ATOM 1282 C CA . LYS A 1 161 ? -16.496 12.834 12.984 1.00 47.34 161 LYS A CA 1
ATOM 1283 C C . LYS A 1 161 ? -16.192 12.300 11.579 1.00 47.34 161 LYS A C 1
ATOM 1285 O O . LYS A 1 161 ? -15.205 11.597 11.378 1.00 47.34 161 LYS A O 1
ATOM 1290 N N . GLY A 1 162 ? -16.999 12.682 10.593 1.00 43.38 162 GLY A N 1
ATOM 1291 C CA . GLY A 1 162 ? -16.648 12.570 9.174 1.00 43.38 162 GLY A CA 1
ATOM 1292 C C . GLY A 1 162 ? -16.057 13.890 8.676 1.00 43.38 162 GLY A C 1
ATOM 1293 O O . GLY A 1 162 ? -16.767 14.884 8.618 1.00 43.38 162 GLY A O 1
ATOM 1294 N N . GLY A 1 163 ? -14.764 13.938 8.345 1.00 41.81 163 GLY A N 1
ATOM 1295 C CA . GLY A 1 163 ? -14.211 15.106 7.644 1.00 41.81 163 GLY A CA 1
ATOM 1296 C C . GLY A 1 163 ? -12.688 15.166 7.575 1.00 41.81 163 GLY A C 1
ATOM 1297 O O . GLY A 1 163 ? -12.122 15.248 6.492 1.00 41.81 163 GLY A O 1
ATOM 1298 N N . LEU A 1 164 ? -11.993 15.073 8.713 1.00 42.41 164 LEU A N 1
ATOM 1299 C CA . LEU A 1 164 ? -10.588 15.510 8.766 1.00 42.41 164 LEU A CA 1
ATOM 1300 C C . LEU A 1 164 ? -9.544 14.411 8.483 1.00 42.41 164 LEU A C 1
ATOM 1302 O O . LEU A 1 164 ? -8.463 14.703 7.986 1.00 42.41 164 LEU A O 1
ATOM 1306 N N . SER A 1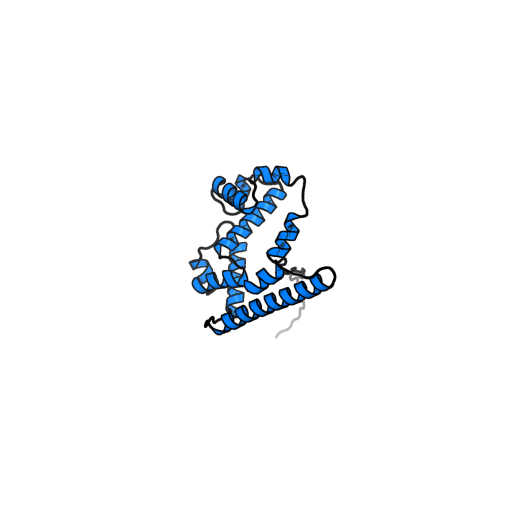 165 ? -9.852 13.135 8.745 1.00 47.97 165 SER A N 1
ATOM 1307 C CA . SER A 1 165 ? -8.879 12.034 8.575 1.00 47.97 165 SER A CA 1
ATOM 1308 C C . SER A 1 165 ? -8.678 11.594 7.118 1.00 47.97 165 SER A C 1
ATOM 1310 O O . SER A 1 165 ? -7.643 11.006 6.805 1.00 47.97 165 SER A O 1
ATOM 1312 N N . VAL A 1 166 ? -9.651 11.848 6.238 1.00 47.22 166 VAL A N 1
ATOM 1313 C CA . VAL A 1 166 ? -9.595 11.437 4.824 1.00 47.22 166 VAL A CA 1
ATOM 1314 C C . VAL A 1 166 ? -8.679 12.376 4.032 1.00 47.22 166 VAL A C 1
ATOM 1316 O O . VAL A 1 166 ? -7.806 11.905 3.309 1.00 47.22 166 VAL A O 1
ATOM 1319 N N . ALA A 1 167 ? -8.772 13.686 4.285 1.00 45.47 167 ALA A N 1
ATOM 1320 C CA . ALA A 1 167 ? -7.994 14.710 3.586 1.00 45.47 167 ALA A CA 1
ATOM 1321 C C . ALA A 1 167 ? -6.476 14.614 3.832 1.00 45.47 167 ALA A C 1
ATOM 1323 O O . ALA A 1 167 ? -5.688 14.828 2.916 1.00 45.47 167 ALA A O 1
ATOM 1324 N N . VAL A 1 168 ? -6.046 14.244 5.044 1.00 44.53 168 VAL A N 1
ATOM 1325 C CA . VAL A 1 168 ? -4.610 14.086 5.354 1.00 44.53 168 VAL A CA 1
ATOM 1326 C C . VAL A 1 168 ? -4.030 12.828 4.691 1.00 44.53 168 VAL A C 1
ATOM 1328 O O . VAL A 1 168 ? -2.862 12.810 4.316 1.00 44.53 168 VAL A O 1
ATOM 1331 N N . ARG A 1 169 ? -4.844 11.783 4.478 1.00 49.84 169 ARG A N 1
ATOM 1332 C CA . ARG A 1 169 ? -4.420 10.564 3.766 1.00 49.84 169 ARG A CA 1
ATOM 1333 C C . ARG A 1 169 ? -4.319 10.779 2.257 1.00 49.84 169 ARG A C 1
ATOM 1335 O O . ARG A 1 169 ? -3.338 10.337 1.670 1.00 49.84 169 ARG A O 1
ATOM 1342 N N . ASP A 1 170 ? -5.257 11.520 1.668 1.00 47.06 170 ASP A N 1
ATOM 1343 C CA . ASP A 1 170 ? -5.208 11.951 0.262 1.00 47.06 170 ASP A CA 1
ATOM 1344 C C . ASP A 1 170 ? -3.965 12.805 -0.056 1.00 47.06 170 ASP A C 1
ATOM 1346 O O . ASP A 1 170 ? -3.473 12.785 -1.187 1.00 47.06 170 ASP A O 1
ATOM 1350 N N . LEU A 1 171 ? -3.446 13.524 0.949 1.00 47.12 171 LEU A N 1
ATOM 1351 C CA . LEU A 1 171 ? -2.249 14.361 0.850 1.00 47.12 171 LEU A CA 1
ATOM 1352 C C . LEU A 1 171 ? -0.933 13.570 1.001 1.00 47.12 171 LEU A C 1
ATOM 1354 O O . LEU A 1 171 ? 0.066 13.956 0.406 1.00 47.12 171 LEU A O 1
ATOM 1358 N N . ILE A 1 172 ? -0.921 12.471 1.769 1.00 45.47 172 ILE A N 1
ATOM 1359 C CA . ILE A 1 172 ? 0.279 11.635 1.992 1.00 45.47 172 ILE A CA 1
ATOM 1360 C C . ILE A 1 172 ? 0.407 10.513 0.945 1.00 45.47 172 ILE A C 1
ATOM 1362 O O . ILE A 1 172 ? 1.522 10.149 0.588 1.00 45.47 172 ILE A O 1
ATOM 1366 N N . PHE A 1 173 ? -0.705 9.978 0.428 1.00 48.31 173 PHE A N 1
ATOM 1367 C CA . PHE A 1 173 ? -0.712 8.809 -0.469 1.00 48.31 173 PHE A CA 1
ATOM 1368 C C . PHE A 1 173 ? -1.213 9.090 -1.895 1.00 48.31 173 PHE A C 1
ATOM 1370 O O . PHE A 1 173 ? -1.440 8.155 -2.658 1.00 48.31 173 PHE A O 1
ATOM 1377 N N . GLY A 1 174 ? -1.350 10.362 -2.282 1.00 34.59 174 GLY A N 1
ATOM 1378 C CA . GLY A 1 174 ? -1.631 10.751 -3.665 1.00 34.59 174 GLY A CA 1
ATOM 1379 C C . GLY A 1 174 ? -3.054 10.419 -4.120 1.00 34.59 174 GLY A C 1
ATOM 1380 O O . GLY A 1 174 ? -3.330 9.381 -4.720 1.00 34.59 174 GLY A O 1
ATOM 1381 N N . SER A 1 175 ? -3.977 11.353 -3.905 1.00 39.22 175 SER A N 1
ATOM 1382 C CA . SER A 1 175 ? -5.316 11.285 -4.493 1.00 39.22 175 SER A CA 1
ATOM 1383 C C . SER A 1 175 ? -5.280 11.614 -5.991 1.00 39.22 175 SER A C 1
ATOM 1385 O O . SER A 1 175 ? -5.074 12.767 -6.369 1.00 39.22 175 SER A O 1
ATOM 1387 N N . ARG A 1 176 ? -5.537 10.611 -6.844 1.00 41.88 176 ARG A N 1
ATOM 1388 C CA . ARG A 1 176 ? -6.629 10.581 -7.851 1.00 41.88 176 ARG A CA 1
ATOM 1389 C C . ARG A 1 176 ? -6.317 9.625 -9.004 1.00 41.88 176 ARG A C 1
ATOM 1391 O O . ARG A 1 176 ? -5.636 9.971 -9.965 1.00 41.88 176 ARG A O 1
ATOM 1398 N N . GLY A 1 177 ? -6.958 8.457 -8.948 1.00 37.56 177 GLY A N 1
ATOM 1399 C CA . GLY A 1 177 ? -7.366 7.740 -10.151 1.00 37.56 177 GLY A CA 1
ATOM 1400 C C . GLY A 1 177 ? -8.233 8.650 -11.023 1.00 37.56 177 GLY A C 1
ATOM 1401 O O . GLY A 1 177 ? -9.096 9.380 -10.524 1.00 37.56 177 GLY A O 1
ATOM 1402 N N . GLY A 1 178 ? -7.934 8.647 -12.321 1.00 31.58 178 GLY A N 1
ATOM 1403 C CA . GLY A 1 178 ? -8.602 9.455 -13.327 1.00 31.58 178 GLY A CA 1
ATOM 1404 C C . GLY A 1 178 ? -10.116 9.278 -13.287 1.00 31.58 178 GLY A C 1
ATOM 1405 O O . GLY A 1 178 ? -10.642 8.171 -13.212 1.00 31.58 178 GLY A O 1
ATOM 1406 N N . ARG A 1 179 ? -10.819 10.410 -13.343 1.00 34.72 179 ARG A N 1
ATOM 1407 C CA . ARG A 1 179 ? -12.255 10.462 -13.603 1.00 34.72 179 ARG A CA 1
ATOM 1408 C C . ARG A 1 179 ? -12.524 9.861 -14.976 1.00 34.72 179 ARG A C 1
ATOM 1410 O O . ARG A 1 179 ? -12.306 10.507 -15.997 1.00 34.72 179 ARG A O 1
ATOM 1417 N N . GLU A 1 180 ? -13.079 8.665 -14.968 1.00 38.16 180 GLU A N 1
ATOM 1418 C CA . GLU A 1 180 ? -13.782 8.066 -16.088 1.00 38.16 180 GLU A CA 1
ATOM 1419 C C . GLU A 1 180 ? -15.058 8.887 -16.349 1.00 38.16 180 GLU A C 1
ATOM 1421 O O . GLU A 1 180 ? -16.098 8.736 -15.702 1.00 38.16 180 GLU A O 1
ATOM 1426 N N . ARG A 1 181 ? -14.964 9.865 -17.257 1.00 35.91 181 ARG A N 1
ATOM 1427 C CA . ARG A 1 181 ? -16.135 10.569 -17.784 1.00 35.91 181 ARG A CA 1
ATOM 1428 C C . ARG A 1 181 ? -16.676 9.791 -18.979 1.00 35.91 181 ARG A C 1
ATOM 1430 O O . ARG A 1 181 ? -16.135 9.866 -20.074 1.00 35.91 181 ARG A O 1
ATOM 1437 N N . LYS A 1 182 ? -17.793 9.103 -18.724 1.00 36.03 182 LYS A N 1
ATOM 1438 C CA . LYS A 1 182 ? -18.958 8.917 -19.609 1.00 36.03 182 LYS A CA 1
ATOM 1439 C C . LYS A 1 182 ? -18.720 9.203 -21.103 1.00 36.03 182 LYS A C 1
ATOM 1441 O O . LYS A 1 182 ? -18.749 10.360 -21.517 1.00 36.03 182 LYS A O 1
ATOM 1446 N N . ARG A 1 183 ? -18.794 8.149 -21.918 1.00 34.69 183 ARG A N 1
ATOM 1447 C CA . ARG A 1 183 ? -19.672 8.137 -23.100 1.00 34.69 183 ARG A CA 1
ATOM 1448 C C . ARG A 1 183 ? -20.498 6.849 -23.080 1.00 34.69 183 ARG A C 1
ATOM 1450 O O . ARG A 1 183 ? -20.004 5.775 -23.390 1.00 34.69 183 ARG A O 1
ATOM 1457 N N . ARG A 1 184 ? -21.750 6.974 -22.622 1.00 34.09 184 ARG A N 1
ATOM 1458 C CA . ARG A 1 184 ? -22.814 5.998 -22.884 1.00 34.09 184 ARG A CA 1
ATOM 1459 C C . ARG A 1 184 ? -23.360 6.234 -24.293 1.00 34.09 184 ARG A C 1
ATOM 1461 O O . ARG A 1 184 ? -23.428 7.381 -24.722 1.00 34.09 184 ARG A O 1
ATOM 1468 N N . ALA A 1 185 ? -23.877 5.137 -24.840 1.00 30.98 185 ALA A N 1
ATOM 1469 C CA . ALA A 1 185 ? -24.936 5.026 -25.838 1.00 30.98 185 ALA A CA 1
ATOM 1470 C C . ALA A 1 185 ? -24.557 5.313 -27.298 1.00 30.98 185 ALA A C 1
ATOM 1472 O O . ALA A 1 185 ? -24.497 6.457 -27.725 1.00 30.98 185 ALA A O 1
ATOM 1473 N N . PHE A 1 186 ? -24.462 4.237 -28.083 1.00 31.00 186 PHE A N 1
ATOM 1474 C CA . PHE A 1 186 ? -25.481 3.994 -29.105 1.00 31.00 186 PHE A CA 1
ATOM 1475 C C . PHE A 1 186 ? -25.615 2.483 -29.339 1.00 31.00 186 PHE A C 1
ATOM 1477 O O . PHE A 1 186 ? -24.791 1.851 -29.989 1.00 31.00 186 PHE A O 1
ATOM 1484 N N . SER A 1 187 ? -26.646 1.904 -28.731 1.00 33.88 187 SER A N 1
ATOM 1485 C CA . SER A 1 187 ? -27.255 0.650 -29.157 1.00 33.88 187 SER A CA 1
ATOM 1486 C C . SER A 1 187 ? -28.405 1.016 -30.087 1.00 33.88 187 SER A C 1
ATOM 1488 O O . SER A 1 187 ? -29.361 1.636 -29.622 1.00 33.88 187 SER A O 1
ATOM 1490 N N . VAL A 1 188 ? -28.345 0.625 -31.357 1.00 37.38 188 VAL A N 1
ATOM 1491 C CA . VAL A 1 188 ? -29.559 0.421 -32.156 1.00 37.38 188 VAL A CA 1
ATOM 1492 C C . VAL A 1 188 ? -29.387 -0.881 -32.928 1.00 37.38 188 VAL A C 1
ATOM 1494 O O . VAL A 1 188 ? -28.446 -1.048 -33.701 1.00 37.38 188 VAL A O 1
ATOM 1497 N N . SER A 1 189 ? -30.281 -1.808 -32.603 1.00 35.31 189 SER A N 1
ATOM 1498 C CA . SER A 1 189 ? -30.509 -3.113 -33.213 1.00 35.31 189 SER A CA 1
ATOM 1499 C C . SER A 1 189 ? -30.909 -3.018 -34.699 1.00 35.31 189 SER A C 1
ATOM 1501 O O . SER A 1 189 ? -31.275 -1.939 -35.165 1.00 35.31 189 SER A O 1
ATOM 1503 N N . PRO A 1 190 ? -30.874 -4.140 -35.441 1.00 44.09 190 PRO A N 1
ATOM 1504 C CA . PRO A 1 190 ? -31.188 -4.192 -36.864 1.00 44.09 190 PRO A CA 1
ATOM 1505 C C . PRO A 1 190 ? -32.680 -4.474 -37.099 1.00 44.09 190 PRO A C 1
ATOM 1507 O O . PRO A 1 190 ? -33.203 -5.419 -36.529 1.00 44.09 190 PRO A O 1
ATOM 1510 N N . GLU A 1 191 ? -33.342 -3.717 -37.976 1.00 34.03 191 GLU A N 1
ATOM 1511 C CA . GLU A 1 191 ? -34.671 -4.045 -38.526 1.00 34.03 191 GLU A CA 1
ATOM 1512 C C . GLU A 1 191 ? -34.777 -3.513 -39.977 1.00 34.03 191 GLU A C 1
ATOM 1514 O O . GLU A 1 191 ? -34.726 -2.312 -40.227 1.00 34.03 191 GLU A O 1
ATOM 1519 N N . LEU A 1 192 ? -34.829 -4.467 -40.915 1.00 36.47 192 LEU A N 1
ATOM 1520 C CA . LEU A 1 192 ? -35.708 -4.596 -42.095 1.00 36.47 192 LEU A CA 1
ATOM 1521 C C . LEU A 1 192 ? -36.109 -3.365 -42.946 1.00 36.47 192 LEU A C 1
ATOM 1523 O O . LEU A 1 192 ? -36.750 -2.429 -42.482 1.00 36.47 192 LEU A O 1
ATOM 1527 N N . GLY A 1 193 ? -35.902 -3.476 -44.272 1.00 32.78 193 GLY A N 1
ATOM 1528 C CA . GLY A 1 193 ? -36.517 -2.569 -45.255 1.00 32.78 193 GLY A CA 1
ATOM 1529 C C . GLY A 1 193 ? -36.117 -2.763 -46.727 1.00 32.78 193 GLY A C 1
ATOM 1530 O O . GLY A 1 193 ? -35.398 -1.948 -47.285 1.00 32.78 193 GLY A O 1
ATOM 1531 N N . THR A 1 194 ? -36.618 -3.832 -47.358 1.00 39.69 194 THR A N 1
ATOM 1532 C CA . THR A 1 194 ? -37.095 -3.914 -48.764 1.00 39.69 194 THR A CA 1
ATOM 1533 C C . THR A 1 194 ? -36.411 -3.114 -49.896 1.00 39.69 194 THR A C 1
ATOM 1535 O O . THR A 1 194 ? -36.618 -1.909 -50.005 1.00 39.69 194 THR A O 1
ATOM 1538 N N . LYS A 1 195 ? -35.890 -3.820 -50.918 1.00 40.06 195 LYS A N 1
ATOM 1539 C CA . LYS A 1 195 ? -36.228 -3.548 -52.337 1.00 40.06 195 LYS A CA 1
ATOM 1540 C C . LYS A 1 195 ? -36.271 -4.837 -53.176 1.00 40.06 195 LYS A C 1
ATOM 1542 O O . LYS A 1 195 ? -35.282 -5.539 -53.334 1.00 40.06 195 LYS A O 1
ATOM 1547 N N . ARG A 1 196 ? -37.465 -5.109 -53.715 1.00 39.78 196 ARG A N 1
ATOM 1548 C CA . ARG A 1 196 ? -37.763 -6.011 -54.844 1.00 39.78 196 ARG A CA 1
ATOM 1549 C C . ARG A 1 196 ? -37.118 -5.499 -56.142 1.00 39.78 196 ARG A C 1
ATOM 1551 O O . ARG A 1 196 ? -37.097 -4.288 -56.332 1.00 39.78 196 ARG A O 1
ATOM 1558 N N . SER A 1 197 ? -36.786 -6.407 -57.070 1.00 37.31 197 SER A N 1
ATOM 1559 C CA . SER A 1 197 ? -37.324 -6.489 -58.459 1.00 37.31 197 SER A CA 1
ATOM 1560 C C . SER A 1 197 ? -36.421 -7.394 -59.324 1.00 37.31 197 SER A C 1
ATOM 1562 O O . SER A 1 197 ? -35.256 -7.075 -59.510 1.00 37.31 197 SER A O 1
ATOM 1564 N N . ARG A 1 198 ? -36.849 -8.621 -59.669 1.00 41.97 198 ARG A N 1
ATOM 1565 C CA . ARG A 1 198 ? -37.388 -9.060 -60.987 1.00 41.97 198 ARG A CA 1
ATOM 1566 C C . ARG A 1 198 ? -36.518 -8.694 -62.204 1.00 41.97 198 ARG A C 1
ATOM 1568 O O . ARG A 1 198 ? -36.508 -7.529 -62.576 1.00 41.97 198 ARG A O 1
ATOM 1575 N N . TYR A 1 199 ? -35.895 -9.677 -62.862 1.00 37.97 199 TYR A N 1
ATOM 1576 C CA . TYR A 1 199 ? -36.352 -10.361 -64.095 1.00 37.97 199 TYR A CA 1
ATOM 1577 C C . TYR A 1 199 ? -35.236 -11.293 -64.626 1.00 37.97 199 TYR A C 1
ATOM 1579 O O . TYR A 1 199 ? -34.061 -10.967 -64.481 1.00 37.97 199 TYR A O 1
ATOM 1587 N N . GLY A 1 200 ? -35.624 -12.449 -65.188 1.00 37.84 200 GLY A N 1
ATOM 1588 C CA . GLY A 1 200 ? -34.766 -13.348 -65.987 1.00 37.84 200 GLY A CA 1
ATOM 1589 C C . GLY A 1 200 ? -34.489 -12.780 -67.392 1.00 37.84 200 GLY A C 1
ATOM 1590 O O . GLY A 1 200 ? -34.631 -11.566 -67.564 1.00 37.84 200 GLY A O 1
ATOM 1591 N N . PRO A 1 201 ? -34.144 -13.590 -68.410 1.00 56.44 201 PRO A N 1
ATOM 1592 C CA . PRO A 1 201 ? -34.456 -15.011 -68.613 1.00 56.44 201 PRO A CA 1
ATOM 1593 C C . PRO A 1 201 ? -33.296 -15.980 -68.353 1.00 56.44 201 PRO A C 1
ATOM 1595 O O . PRO A 1 201 ? -32.129 -15.533 -68.318 1.00 56.44 201 PRO A O 1
#

Radius of gyration: 27.61 Å; chains: 1; bounding box: 65×56×87 Å

pLDDT: mean 76.82, std 21.69, range [30.98, 96.56]